Protein AF-A0A350Z086-F1 (afdb_monomer)

pLDDT: mean 87.94, std 8.04, range [52.97, 96.38]

Nearest PDB structures (foldseek):
  6jkq-assembly1_C  TM=4.985E-01  e=3.243E+00  Trypanosoma cruzi
  8one-assembly1_A  TM=5.347E-01  e=5.072E+00  Homo sapiens
  6fxm-assembly1_A  TM=4.695E-01  e=5.407E+00  Homo sapiens
  6fxr-assembly1_A  TM=4.912E-01  e=6.550E+00  Homo sapiens

Solvent-accessible surface area (backbone atoms only — not comparable to full-atom values): 10433 Å² total; per-residue (Å²): 139,79,88,53,54,36,59,44,81,90,77,71,41,73,38,57,64,61,52,50,51,51,52,52,48,52,25,61,78,68,69,40,97,66,68,66,52,58,68,46,78,43,34,43,87,52,61,77,62,50,61,26,52,62,50,43,61,75,75,38,47,63,48,49,79,17,35,36,29,38,64,87,62,48,70,68,103,38,70,70,58,54,52,42,54,53,50,51,60,73,52,55,38,43,76,37,70,53,30,32,84,48,67,59,92,42,44,35,27,65,24,35,80,52,56,56,21,41,63,93,48,85,94,43,74,92,52,87,60,44,71,42,81,51,59,40,53,54,16,24,23,39,36,40,43,56,94,95,40,30,39,37,40,36,39,37,37,40,70,80,52,49,73,68,31,82,75,46,85,74,36,71,81,66,42,76,38,73,53,70,50,62,120

Mean predicted aligned error: 5.05 Å

Foldseek 3Di:
DDQQQQADPVVRDGCVVVRVVVLVCVCVVVVPPFAEAQEAEAFFDDCSRCVRVVVCLVPHDDAQNHEYADQPQADDPDPSVVVSVVSVVVRNHHYDHLAQVDDDPFKGWQDDNAREYCDDDPVCPPHPYHHDVDRLQSTTWMWGQDPNAIEIDREQRDPVNVVVRPCPPCCVVVHPYYDDHRD

Secondary structure (DSSP, 8-state):
------EETTTTEE-HHHHHHHHHHHHHHTT-SS-B--EEE---S-HHHHTTHHHHHHHSB--TT-EEE--TT-----HHHHHHHHHHHHHT-EEE---TT-B-SSEEEEE-SSEEESS--GGGTTS-EEE---TGGG--EEEEEETTEEEEE-TT--HHHHTT-TTTTTTTTT-SEEPPTT-

Sequence (183 aa):
MIDCSEFDYLNHSNYQINIQSCFSYIQEKFSLNKLIINKFFLTHTHYDHYSGINRLIDHVNITSDTAFFLNVHYSMPSENYNRLLRKIVLLRCIVIEPLSSFRTNEIQIWHPQIRTVKSRSRAYINQNVQVEANPNNSSSVLYFKLGGKSILFPGDIETENWDTIHQCGPHLKGSNYFMISHH

Radius of gyration: 16.75 Å; Cα contacts (8 Å, |Δi|>4): 310; chains: 1; bounding box: 42×41×44 Å

Structure (mmCIF, N/CA/C/O backbone):
data_AF-A0A350Z086-F1
#
_entry.id   AF-A0A350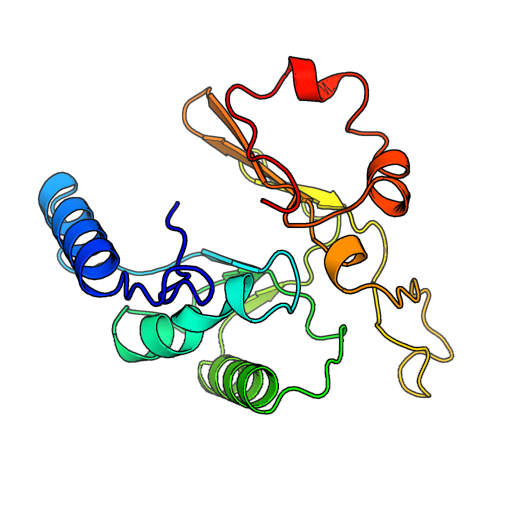Z086-F1
#
loop_
_atom_site.group_PDB
_atom_site.id
_atom_site.type_symbol
_atom_site.label_atom_id
_atom_site.label_alt_id
_atom_site.label_comp_id
_atom_site.label_asym_id
_atom_site.label_entity_id
_atom_site.label_seq_id
_atom_site.pdbx_PDB_ins_code
_atom_site.Cartn_x
_atom_site.Cartn_y
_atom_site.Cartn_z
_atom_site.occupancy
_atom_site.B_iso_or_equiv
_atom_site.auth_seq_id
_atom_site.auth_comp_id
_atom_site.auth_asym_id
_atom_site.auth_atom_id
_atom_site.pdbx_PDB_model_num
ATOM 1 N N . MET A 1 1 ? -10.566 4.196 8.004 1.00 67.31 1 MET A N 1
ATOM 2 C CA . MET A 1 1 ? -9.306 4.165 7.237 1.00 67.31 1 MET A CA 1
ATOM 3 C C . MET A 1 1 ? -8.628 5.502 7.457 1.00 67.31 1 MET A C 1
ATOM 5 O O . MET A 1 1 ? -9.347 6.487 7.567 1.00 67.31 1 MET A O 1
ATOM 9 N N . ILE A 1 2 ? -7.311 5.518 7.633 1.00 63.12 2 ILE A N 1
ATOM 10 C CA . ILE A 1 2 ? -6.570 6.701 8.071 1.00 63.12 2 ILE A CA 1
ATOM 11 C C . ILE A 1 2 ? -5.382 6.845 7.130 1.00 63.12 2 ILE A C 1
ATOM 13 O O . ILE A 1 2 ? -4.603 5.901 7.011 1.00 63.12 2 ILE A O 1
ATOM 17 N N . ASP A 1 3 ? -5.299 7.985 6.453 1.00 74.12 3 ASP A N 1
ATOM 18 C CA . ASP A 1 3 ? -4.079 8.403 5.773 1.00 74.12 3 ASP A CA 1
ATOM 19 C C . ASP A 1 3 ? -3.040 8.784 6.835 1.00 74.12 3 ASP A C 1
ATOM 21 O O . ASP A 1 3 ? -3.366 9.429 7.836 1.00 74.12 3 ASP A O 1
ATOM 25 N N . CYS A 1 4 ? -1.811 8.317 6.656 1.00 74.31 4 CYS A N 1
ATOM 26 C CA . CYS A 1 4 ? -0.725 8.509 7.600 1.00 74.31 4 CYS A CA 1
ATOM 27 C C . CYS A 1 4 ? 0.371 9.435 7.084 1.00 74.31 4 CYS A C 1
ATOM 29 O O . CYS A 1 4 ? 1.448 9.460 7.667 1.00 74.31 4 CYS A O 1
ATOM 31 N N . SER A 1 5 ? 0.149 10.181 6.012 1.00 76.25 5 SER A N 1
ATOM 32 C CA . SER A 1 5 ? 1.138 11.137 5.522 1.00 76.25 5 SER A CA 1
ATOM 33 C C . SER A 1 5 ? 1.251 12.336 6.463 1.00 76.25 5 SER A C 1
ATOM 35 O O . SER A 1 5 ? 0.319 13.113 6.648 1.00 76.25 5 SER A O 1
ATOM 37 N N . GLU A 1 6 ? 2.400 12.458 7.132 1.00 79.25 6 GLU A N 1
ATOM 38 C CA . GLU A 1 6 ? 2.564 13.393 8.259 1.00 79.25 6 GLU A CA 1
ATOM 39 C C . GLU A 1 6 ? 3.032 14.782 7.844 1.00 79.25 6 GLU A C 1
ATOM 41 O O . GLU A 1 6 ? 2.991 15.709 8.653 1.00 79.25 6 GLU A O 1
ATOM 46 N N . PHE A 1 7 ? 3.522 14.926 6.616 1.00 80.56 7 PHE A N 1
ATOM 47 C CA . PHE A 1 7 ? 4.129 16.162 6.160 1.00 80.56 7 PHE A CA 1
ATOM 48 C C . PHE A 1 7 ? 3.807 16.434 4.696 1.00 80.56 7 PHE A C 1
ATOM 50 O O . PHE A 1 7 ? 4.070 15.599 3.831 1.00 80.56 7 PHE A O 1
ATOM 57 N N . ASP A 1 8 ? 3.294 17.629 4.437 1.00 80.50 8 ASP A N 1
ATOM 58 C CA . ASP A 1 8 ? 3.155 18.197 3.103 1.00 80.50 8 ASP A CA 1
ATOM 59 C C . ASP A 1 8 ? 4.368 19.082 2.811 1.00 80.50 8 ASP A C 1
ATOM 61 O O . ASP A 1 8 ? 4.618 20.073 3.499 1.00 80.50 8 ASP A O 1
ATOM 65 N N . TYR A 1 9 ? 5.127 18.714 1.780 1.00 77.38 9 TYR A N 1
ATOM 66 C CA . TYR A 1 9 ? 6.321 19.445 1.360 1.00 77.38 9 TYR A CA 1
ATOM 67 C C . TYR A 1 9 ? 6.027 20.690 0.530 1.00 77.38 9 TYR A C 1
ATOM 69 O O . TYR A 1 9 ? 6.868 21.583 0.503 1.00 77.38 9 TYR A O 1
ATOM 77 N N . LEU A 1 10 ? 4.868 20.771 -0.124 1.00 81.12 10 LEU A N 1
ATOM 78 C CA . LEU A 1 10 ? 4.466 21.944 -0.896 1.00 81.12 10 LEU A CA 1
ATOM 79 C C . LEU A 1 10 ? 4.078 23.083 0.044 1.00 81.12 10 LEU A C 1
ATOM 81 O O . LEU A 1 10 ? 4.551 24.206 -0.111 1.00 81.12 10 LEU A O 1
ATOM 85 N N . ASN A 1 11 ? 3.266 22.778 1.057 1.00 86.19 11 ASN A N 1
ATOM 86 C CA . ASN A 1 11 ? 2.807 23.763 2.039 1.00 86.19 11 ASN A CA 1
ATOM 87 C C . ASN A 1 11 ? 3.652 23.789 3.323 1.00 86.19 11 ASN A C 1
ATOM 89 O O . ASN A 1 11 ? 3.304 24.501 4.266 1.00 86.19 11 ASN A O 1
ATOM 93 N N . HIS A 1 12 ? 4.725 22.992 3.397 1.00 85.44 12 HIS A N 1
ATOM 94 C CA . HIS A 1 12 ? 5.577 22.820 4.584 1.00 85.44 12 HIS A CA 1
ATOM 95 C C . HIS A 1 12 ? 4.784 22.588 5.883 1.00 85.44 12 HIS A C 1
ATOM 97 O O . HIS A 1 12 ? 5.133 23.087 6.956 1.00 85.44 12 HIS A O 1
ATOM 103 N N . SER A 1 13 ? 3.687 21.843 5.777 1.00 87.94 13 SER A N 1
ATOM 104 C CA . SER A 1 13 ? 2.715 21.663 6.850 1.00 87.94 13 SER A CA 1
ATOM 105 C C . SER A 1 13 ? 2.878 20.298 7.502 1.00 87.94 13 SER A C 1
ATOM 107 O O . SER A 1 13 ? 2.977 19.278 6.826 1.00 87.94 13 SER A O 1
ATOM 109 N N . ASN A 1 14 ? 2.900 20.281 8.835 1.00 86.31 14 ASN A N 1
ATOM 110 C CA . ASN A 1 14 ? 2.985 19.059 9.627 1.00 86.31 14 ASN A CA 1
ATOM 111 C C . ASN A 1 14 ? 1.592 18.679 10.158 1.00 86.31 14 ASN A C 1
ATOM 113 O O . ASN A 1 14 ? 0.994 19.431 10.928 1.00 86.31 14 ASN A O 1
ATOM 117 N N . TYR A 1 15 ? 1.103 17.496 9.786 1.00 85.56 15 TYR A N 1
ATOM 118 C CA . TYR A 1 15 ? -0.223 16.977 10.146 1.00 85.56 15 TYR A CA 1
ATOM 119 C C . TYR A 1 15 ? -0.221 16.031 11.351 1.00 85.56 15 TYR A C 1
ATOM 121 O O . TYR A 1 15 ? -1.239 15.418 11.675 1.00 85.56 15 TYR A O 1
ATOM 129 N N . GLN A 1 16 ? 0.894 15.932 12.071 1.00 84.75 16 GLN A N 1
ATOM 130 C CA . GLN A 1 16 ? 1.045 15.130 13.287 1.00 84.75 16 GLN A CA 1
ATOM 131 C C . GLN A 1 16 ? -0.078 15.347 14.301 1.00 84.75 16 GLN A C 1
ATOM 133 O O . GLN A 1 16 ? -0.605 14.386 14.863 1.00 84.75 16 GLN A O 1
ATOM 138 N N . ILE A 1 17 ? -0.425 16.608 14.565 1.00 87.62 17 ILE A N 1
ATOM 139 C CA . ILE A 1 17 ? -1.464 16.942 15.543 1.00 87.62 17 ILE A CA 1
ATOM 140 C C . ILE A 1 17 ? -2.817 16.438 15.038 1.00 87.62 17 ILE A C 1
ATOM 142 O O . ILE A 1 17 ? -3.547 15.812 15.799 1.00 87.62 17 ILE A O 1
ATOM 146 N N . ASN A 1 18 ? -3.115 16.617 13.748 1.00 88.69 18 ASN A N 1
ATOM 147 C CA . ASN A 1 18 ? -4.349 16.131 13.130 1.00 88.69 18 ASN A CA 1
ATOM 148 C C . ASN A 1 18 ? -4.466 14.603 13.217 1.00 88.69 18 ASN A C 1
ATOM 150 O O . ASN A 1 18 ? -5.525 14.092 13.581 1.00 88.69 18 ASN A O 1
ATOM 154 N N . ILE A 1 19 ? -3.378 13.877 12.944 1.00 85.94 19 ILE A N 1
ATOM 155 C CA . ILE A 1 19 ? -3.329 12.412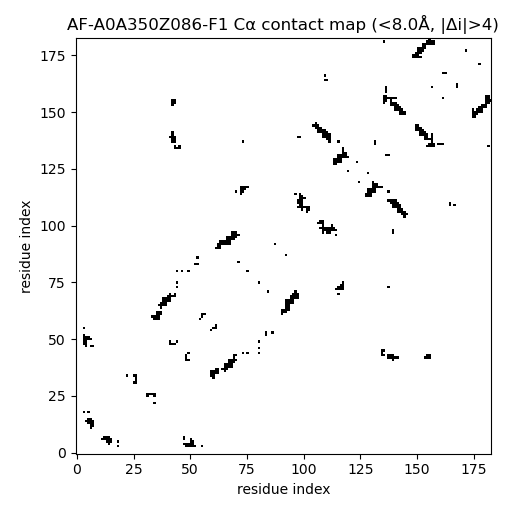 13.038 1.00 85.94 19 ILE A CA 1
ATOM 156 C C . ILE A 1 19 ? -3.544 11.958 14.488 1.00 85.94 19 ILE A C 1
ATOM 158 O O . ILE A 1 19 ? -4.372 11.083 14.743 1.00 85.94 19 ILE A O 1
ATOM 162 N N . GLN A 1 20 ? -2.874 12.590 15.456 1.00 87.06 20 GLN A N 1
ATOM 163 C CA . GLN A 1 20 ? -3.051 12.260 16.871 1.00 87.06 20 GLN A CA 1
ATOM 164 C C . GLN A 1 20 ? -4.481 12.542 17.348 1.00 87.06 20 GLN A C 1
ATOM 166 O O . GLN A 1 20 ? -5.072 11.712 18.037 1.00 87.06 20 GLN A O 1
ATOM 171 N N . SER A 1 21 ? -5.061 13.679 16.958 1.00 90.25 21 SER A N 1
ATOM 172 C CA . SER A 1 21 ? -6.458 14.008 17.247 1.00 90.25 21 SER A CA 1
ATOM 173 C C . SER A 1 21 ? -7.419 12.995 16.626 1.00 90.25 21 SER A C 1
ATOM 175 O O . SER A 1 21 ? -8.380 12.601 17.281 1.00 90.25 21 SER A O 1
ATOM 177 N N . CYS A 1 22 ? -7.147 12.522 15.405 1.00 89.69 22 CYS A N 1
ATOM 178 C CA . CYS A 1 22 ? -7.921 11.465 14.755 1.00 89.69 22 CYS A CA 1
ATOM 179 C C . CYS A 1 22 ? -7.866 10.151 15.552 1.00 89.69 22 CYS A C 1
ATOM 181 O O . CYS A 1 22 ? -8.907 9.549 15.816 1.00 89.69 22 CYS A O 1
ATOM 183 N N . PHE A 1 23 ? -6.682 9.728 16.004 1.00 88.25 23 PHE A N 1
ATOM 184 C CA . PHE A 1 23 ? -6.543 8.530 16.837 1.00 88.25 23 PHE A CA 1
ATOM 185 C C . PHE A 1 23 ? -7.272 8.655 18.169 1.00 88.25 23 PHE A C 1
ATOM 187 O O . PHE A 1 23 ? -8.043 7.758 18.512 1.00 88.25 23 PHE A O 1
ATOM 194 N N . SER A 1 24 ? -7.099 9.774 18.876 1.00 90.56 24 SER A N 1
ATOM 195 C CA . SER A 1 24 ? -7.810 10.034 20.130 1.00 90.56 24 SER A CA 1
ATOM 196 C C . SER A 1 24 ? -9.325 10.011 19.925 1.00 90.56 24 SER A C 1
ATOM 198 O O . SER A 1 24 ? -10.029 9.331 20.669 1.00 90.56 24 SER A O 1
ATOM 200 N N . TYR A 1 25 ? -9.820 10.664 18.868 1.00 93.25 25 TYR A N 1
ATOM 201 C CA . TYR A 1 25 ? -11.239 10.656 18.517 1.00 93.25 25 TYR A CA 1
ATOM 202 C C . TYR A 1 25 ? -11.759 9.239 18.274 1.00 93.25 25 TYR A C 1
ATOM 204 O O . TYR A 1 25 ? -12.807 8.877 18.795 1.00 93.25 25 TYR A O 1
ATOM 212 N N . ILE A 1 26 ? -11.043 8.414 17.504 1.00 91.44 26 ILE A N 1
ATOM 213 C CA . ILE A 1 26 ? -11.448 7.028 17.228 1.00 91.44 26 ILE A CA 1
ATOM 214 C C . ILE A 1 26 ? -11.476 6.209 18.521 1.00 91.44 26 ILE A C 1
ATOM 216 O O . ILE A 1 26 ? -12.434 5.473 18.755 1.00 91.44 26 ILE A O 1
ATOM 220 N N . GLN A 1 27 ? -10.456 6.339 19.372 1.00 92.12 27 GLN A N 1
ATOM 221 C CA . GLN A 1 27 ? -10.421 5.626 20.646 1.00 92.12 27 GLN A CA 1
ATOM 222 C C . GLN A 1 27 ? -11.597 6.009 21.544 1.00 92.12 27 GLN A C 1
ATOM 224 O O . GLN A 1 27 ? -12.250 5.123 22.085 1.00 92.12 27 GLN A O 1
ATOM 229 N N . GLU A 1 28 ? -11.910 7.298 21.653 1.00 95.50 28 GLU A N 1
ATOM 230 C CA . GLU A 1 28 ? -13.036 7.788 22.449 1.00 95.50 28 GLU A CA 1
ATOM 231 C C . GLU A 1 28 ? -14.383 7.347 21.857 1.00 95.50 28 GLU A C 1
ATOM 233 O O . GLU A 1 28 ? -15.182 6.691 22.528 1.00 95.50 28 GLU A O 1
ATOM 238 N N . LYS A 1 29 ? -14.601 7.625 20.565 1.00 96.38 29 LYS A N 1
ATOM 239 C CA . LYS A 1 29 ? -15.837 7.342 19.817 1.00 96.38 29 LYS A CA 1
ATOM 240 C C . LYS A 1 29 ? -16.265 5.882 19.914 1.00 96.38 29 LYS A C 1
ATOM 242 O O . LYS A 1 29 ? -17.460 5.606 19.988 1.00 96.38 29 LYS A O 1
ATOM 247 N N . PHE A 1 30 ? -15.302 4.964 19.868 1.00 94.12 30 PHE A N 1
ATOM 248 C CA . PHE A 1 30 ? -15.545 3.522 19.895 1.00 94.12 30 PHE A CA 1
ATOM 249 C C . PHE A 1 30 ? -15.177 2.876 21.237 1.00 94.12 30 PHE A C 1
ATOM 251 O O . PHE A 1 30 ? -15.182 1.651 21.334 1.00 94.12 30 PHE A O 1
ATOM 258 N N . SER A 1 31 ? -14.867 3.679 22.263 1.00 95.06 31 SER A N 1
ATOM 259 C CA . SER A 1 31 ? -14.492 3.215 23.607 1.00 95.06 31 SER A CA 1
ATOM 260 C C . SER A 1 31 ? -13.383 2.152 23.587 1.00 95.06 31 SER A C 1
ATOM 262 O O . SER A 1 31 ? -13.446 1.130 24.270 1.00 95.06 31 SER A O 1
ATOM 264 N N . LEU A 1 32 ? -12.359 2.378 22.763 1.00 91.06 32 LEU A N 1
ATOM 265 C CA . LEU A 1 32 ? -11.232 1.468 22.605 1.00 91.06 32 LEU A CA 1
ATOM 266 C C . LEU A 1 32 ? -10.197 1.730 23.698 1.00 91.06 32 LEU A C 1
ATOM 268 O O . LEU A 1 32 ? -9.563 2.785 23.718 1.00 91.06 32 LEU A O 1
ATOM 272 N N . ASN A 1 33 ? -9.925 0.718 24.525 1.00 88.25 33 ASN A N 1
ATOM 273 C CA . ASN A 1 33 ? -8.822 0.757 25.496 1.00 88.25 33 ASN A CA 1
ATOM 274 C C . ASN A 1 33 ? -7.477 1.071 24.824 1.00 88.25 33 ASN A C 1
ATOM 276 O O . ASN A 1 33 ? -6.610 1.719 25.407 1.00 88.25 33 ASN A O 1
ATOM 280 N N . LYS A 1 34 ? -7.296 0.592 23.589 1.00 86.88 34 LYS A N 1
ATOM 281 C CA . LYS A 1 34 ? -6.101 0.831 22.790 1.00 86.88 34 LYS A CA 1
ATOM 282 C C . LYS A 1 34 ? -6.421 0.781 21.304 1.00 86.88 34 LYS A C 1
ATOM 284 O O . LYS A 1 34 ? -7.121 -0.126 20.858 1.00 86.88 34 LYS A O 1
ATOM 289 N N . LEU A 1 35 ? -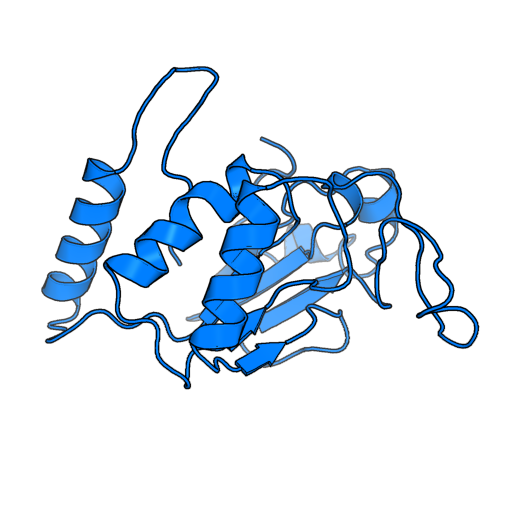5.870 1.720 20.541 1.00 87.69 35 LEU A N 1
ATOM 290 C CA . LEU A 1 35 ? -5.908 1.662 19.084 1.00 87.69 35 LEU A CA 1
ATOM 291 C C . LEU A 1 35 ? -4.857 0.671 18.570 1.00 87.69 35 LEU A C 1
ATOM 293 O O . LEU A 1 35 ? -3.672 0.796 18.887 1.00 87.69 35 LEU A O 1
ATOM 297 N N . ILE A 1 36 ? -5.295 -0.299 17.772 1.00 87.75 36 ILE A N 1
ATOM 298 C CA . ILE A 1 36 ? -4.438 -1.290 17.114 1.00 87.75 36 ILE A CA 1
ATOM 299 C C . ILE A 1 36 ? -4.699 -1.207 15.614 1.00 87.75 36 ILE A C 1
ATOM 301 O O . ILE A 1 36 ? -5.851 -1.172 15.180 1.00 87.75 36 ILE A O 1
ATOM 305 N N . ILE A 1 37 ? -3.634 -1.183 14.817 1.00 88.50 37 ILE A N 1
ATOM 306 C CA . ILE A 1 37 ? -3.748 -1.240 13.359 1.00 88.50 37 ILE A CA 1
ATOM 307 C C . ILE A 1 37 ? -3.702 -2.709 12.957 1.00 88.50 37 ILE A C 1
ATOM 309 O O . ILE A 1 37 ? -2.663 -3.339 13.059 1.00 88.50 37 ILE A O 1
ATOM 313 N N . ASN A 1 38 ? -4.819 -3.272 12.492 1.00 91.06 38 ASN A N 1
ATOM 314 C CA . ASN A 1 38 ? -4.845 -4.671 12.046 1.00 91.06 38 ASN A CA 1
ATOM 315 C C . ASN A 1 38 ? -4.397 -4.855 10.594 1.00 91.06 38 ASN A C 1
ATOM 317 O O . ASN A 1 38 ? -3.954 -5.938 10.221 1.00 91.06 38 ASN A O 1
ATOM 321 N N . LYS A 1 39 ? -4.584 -3.835 9.753 1.00 92.69 39 LYS A N 1
ATOM 322 C CA . LYS A 1 39 ? -4.243 -3.879 8.331 1.00 92.69 39 LYS A CA 1
ATOM 323 C C . LYS A 1 39 ? -3.639 -2.551 7.909 1.00 92.69 39 LYS A C 1
ATOM 325 O O . LYS A 1 39 ? -4.217 -1.502 8.188 1.00 92.69 39 LYS A O 1
ATOM 330 N N . PHE A 1 40 ? -2.515 -2.622 7.220 1.00 91.62 40 PHE A N 1
ATOM 331 C CA . PHE A 1 40 ? -1.839 -1.496 6.605 1.00 91.62 40 PHE A CA 1
ATOM 332 C C . PHE A 1 40 ? -1.780 -1.720 5.096 1.00 91.62 40 PHE A C 1
ATOM 334 O O . PHE A 1 40 ? -1.481 -2.832 4.666 1.00 91.62 40 PHE A O 1
ATOM 341 N N . PHE A 1 41 ? -2.037 -0.685 4.300 1.00 93.56 41 PHE A N 1
ATOM 342 C CA . PHE A 1 41 ? -1.973 -0.765 2.845 1.00 93.56 41 PHE A CA 1
ATOM 343 C C . PHE A 1 41 ? -1.049 0.321 2.308 1.00 93.56 41 PHE A C 1
ATOM 345 O O . PHE A 1 41 ? -1.259 1.494 2.597 1.00 93.56 41 PHE A O 1
ATOM 352 N N . LEU A 1 42 ? -0.048 -0.079 1.525 1.00 92.56 42 LEU A N 1
ATOM 353 C CA . LEU A 1 42 ? 0.815 0.828 0.781 1.00 92.56 42 LEU A CA 1
ATOM 354 C C . LEU A 1 42 ? 0.511 0.689 -0.708 1.00 92.56 42 LEU A C 1
ATOM 356 O O . LEU A 1 42 ? 0.685 -0.394 -1.266 1.00 92.56 42 LEU A O 1
ATOM 360 N N . THR A 1 43 ? 0.083 1.777 -1.344 1.00 93.88 43 THR A N 1
ATOM 361 C CA . THR A 1 43 ? -0.199 1.803 -2.786 1.00 93.88 43 THR A CA 1
ATOM 362 C C . THR A 1 43 ? 1.102 1.645 -3.573 1.00 93.88 43 THR A C 1
ATOM 364 O O . THR A 1 43 ? 1.236 0.689 -4.331 1.00 93.88 43 THR A O 1
ATOM 367 N N . HIS A 1 44 ? 2.081 2.520 -3.341 1.00 92.31 44 HIS A N 1
ATOM 368 C CA . HIS A 1 44 ? 3.408 2.497 -3.958 1.00 92.31 44 HIS A CA 1
ATOM 369 C C . HIS A 1 44 ? 4.454 3.192 -3.071 1.00 92.31 44 HIS A C 1
ATOM 371 O O . HIS A 1 44 ? 4.181 3.620 -1.952 1.00 92.31 44 HIS A O 1
ATOM 377 N N . THR A 1 45 ? 5.698 3.260 -3.541 1.00 89.19 45 THR A N 1
ATOM 378 C CA . THR A 1 45 ? 6.867 3.593 -2.711 1.00 89.19 45 THR A CA 1
ATOM 379 C C . THR A 1 45 ? 7.321 5.055 -2.809 1.00 89.19 45 THR A C 1
ATOM 381 O O . THR A 1 45 ? 8.520 5.322 -2.679 1.00 89.19 45 THR A O 1
ATOM 384 N N . HIS A 1 46 ? 6.417 6.006 -3.056 1.00 88.75 46 HIS A N 1
ATOM 385 C CA . HIS A 1 46 ? 6.724 7.433 -2.912 1.00 88.75 46 HIS A CA 1
ATOM 386 C C . HIS A 1 46 ? 6.602 7.892 -1.457 1.00 88.75 46 HIS A C 1
ATOM 388 O O . HIS A 1 46 ? 5.864 7.321 -0.657 1.00 88.75 46 HIS A O 1
ATOM 394 N N . TYR A 1 47 ? 7.428 8.870 -1.078 1.00 85.38 47 TYR A N 1
ATOM 395 C CA . TYR A 1 47 ? 7.621 9.237 0.327 1.00 85.38 47 TYR A CA 1
ATOM 396 C C . TYR A 1 47 ? 6.340 9.773 0.971 1.00 85.38 47 TYR A C 1
ATOM 398 O O . TYR A 1 47 ? 6.017 9.407 2.098 1.00 85.38 47 TYR A O 1
ATOM 406 N N . ASP A 1 48 ? 5.577 10.567 0.234 1.00 82.62 48 ASP A N 1
ATOM 407 C CA . ASP A 1 48 ? 4.255 11.077 0.588 1.00 82.62 48 ASP A CA 1
ATOM 408 C C . ASP A 1 48 ? 3.175 9.990 0.711 1.00 82.62 48 ASP A C 1
ATOM 410 O O . ASP A 1 48 ? 2.074 10.315 1.124 1.00 82.62 48 ASP A O 1
ATOM 414 N N . HIS A 1 49 ? 3.483 8.711 0.457 1.00 86.62 49 HIS A N 1
ATOM 415 C CA . HIS A 1 49 ? 2.571 7.574 0.680 1.00 86.62 49 HIS A CA 1
ATOM 416 C C . HIS A 1 49 ? 2.984 6.672 1.852 1.00 86.62 49 HIS A C 1
ATOM 418 O O . HIS A 1 49 ? 2.174 5.890 2.349 1.00 86.62 49 HIS A O 1
ATOM 424 N N . TYR A 1 50 ? 4.238 6.751 2.321 1.00 86.69 50 TYR A N 1
ATOM 425 C CA . TYR A 1 50 ? 4.734 5.908 3.425 1.00 86.69 50 TYR A CA 1
ATOM 426 C C . TYR A 1 50 ? 5.365 6.674 4.595 1.00 86.69 50 TYR A C 1
ATOM 428 O O . TYR A 1 50 ? 5.754 6.053 5.590 1.00 86.69 50 TYR A O 1
ATOM 436 N N . SER A 1 51 ? 5.500 7.998 4.497 1.00 83.62 51 SER A N 1
ATOM 437 C CA . SER A 1 51 ? 6.285 8.824 5.426 1.00 83.62 51 SER A CA 1
ATOM 438 C C . SER A 1 51 ? 5.933 8.597 6.899 1.00 83.62 51 SER A C 1
ATOM 440 O O . SER A 1 51 ? 6.840 8.380 7.707 1.00 83.62 51 SER A O 1
ATOM 442 N N . GLY A 1 52 ? 4.645 8.540 7.251 1.00 82.38 52 GLY A N 1
ATOM 443 C CA . GLY A 1 52 ? 4.226 8.357 8.643 1.00 82.38 52 GLY A CA 1
ATOM 444 C C . GLY A 1 52 ? 4.224 6.936 9.169 1.00 82.38 52 GLY A C 1
ATOM 445 O O . GLY A 1 52 ? 4.063 6.744 10.373 1.00 82.38 52 GLY A O 1
ATOM 446 N N . ILE A 1 53 ? 4.449 5.916 8.335 1.00 85.19 53 ILE A N 1
ATOM 447 C CA . ILE A 1 53 ? 4.393 4.518 8.798 1.00 85.19 53 ILE A CA 1
ATOM 448 C C . ILE A 1 53 ? 5.428 4.267 9.890 1.00 85.19 53 ILE A C 1
ATOM 450 O O . ILE A 1 53 ? 5.143 3.591 10.877 1.00 85.19 53 ILE A O 1
ATOM 454 N N . ASN A 1 54 ? 6.627 4.839 9.740 1.00 80.94 54 ASN A N 1
ATOM 455 C CA . ASN A 1 54 ? 7.690 4.698 10.733 1.00 80.94 54 ASN A CA 1
ATOM 456 C C . ASN A 1 54 ? 7.230 5.119 12.125 1.00 80.94 54 ASN A C 1
ATOM 458 O O . ASN A 1 54 ? 7.632 4.495 13.101 1.00 80.94 54 ASN A O 1
ATOM 462 N N . ARG A 1 55 ? 6.396 6.152 12.199 1.00 78.81 55 ARG A N 1
ATOM 463 C CA . ARG A 1 55 ? 5.896 6.679 13.452 1.00 78.81 55 ARG A CA 1
ATOM 464 C C . ARG A 1 55 ? 4.655 5.945 13.937 1.00 78.81 55 ARG A C 1
ATOM 466 O O . ARG A 1 55 ? 4.514 5.746 15.137 1.00 78.81 55 ARG A O 1
ATOM 473 N N . LEU A 1 56 ? 3.801 5.464 13.031 1.00 81.19 56 LEU A N 1
ATOM 474 C CA . LEU A 1 56 ? 2.733 4.533 13.401 1.00 81.19 56 LEU A CA 1
ATOM 475 C C . LEU A 1 56 ? 3.293 3.290 14.083 1.00 81.19 56 LEU A C 1
ATOM 477 O O . LEU A 1 56 ? 2.730 2.857 15.077 1.00 81.19 56 LEU A O 1
ATOM 481 N N . ILE A 1 57 ? 4.418 2.763 13.597 1.00 81.56 57 ILE A N 1
ATOM 482 C CA . ILE A 1 57 ? 5.135 1.655 14.242 1.00 81.56 57 ILE A CA 1
ATOM 483 C C . ILE A 1 57 ? 5.596 2.043 15.652 1.00 81.56 57 ILE A C 1
ATOM 485 O O . ILE A 1 57 ? 5.513 1.231 16.569 1.00 81.56 57 ILE A O 1
ATOM 489 N N . ASP A 1 58 ? 6.069 3.277 15.827 1.00 76.50 58 ASP A N 1
ATOM 490 C CA . ASP A 1 58 ? 6.649 3.737 17.088 1.00 76.50 58 ASP A CA 1
ATOM 491 C C . ASP A 1 58 ? 5.591 4.212 18.111 1.00 76.50 58 ASP A C 1
ATOM 493 O O . ASP A 1 58 ? 5.902 4.322 19.297 1.00 76.50 58 ASP A O 1
ATOM 497 N N . HIS A 1 59 ? 4.367 4.559 17.691 1.00 74.38 59 HIS A N 1
ATOM 498 C CA . HIS A 1 59 ? 3.361 5.226 18.544 1.00 74.38 59 HIS A CA 1
ATOM 499 C C . HIS A 1 59 ? 1.987 4.557 18.569 1.00 74.38 59 HIS A C 1
ATOM 501 O O . HIS A 1 59 ? 1.228 4.754 19.520 1.00 74.38 59 HIS A O 1
ATOM 507 N N . VAL A 1 60 ? 1.647 3.775 17.549 1.00 71.44 60 VAL A N 1
ATOM 508 C CA . VAL A 1 60 ? 0.413 2.992 17.499 1.00 71.44 60 VAL A CA 1
ATOM 509 C C . VAL A 1 60 ? 0.780 1.523 17.637 1.00 71.44 60 VAL A C 1
ATOM 511 O O . VAL A 1 60 ? 1.855 1.082 17.238 1.00 71.44 60 VAL A O 1
ATOM 514 N N . ASN A 1 61 ? -0.108 0.735 18.237 1.00 77.94 61 ASN A N 1
ATOM 515 C CA . ASN A 1 61 ? 0.132 -0.691 18.356 1.00 77.94 61 ASN A CA 1
ATOM 516 C C . ASN A 1 61 ? 0.051 -1.365 16.982 1.00 77.94 61 ASN A C 1
ATOM 518 O O . ASN A 1 61 ? -1.035 -1.707 16.508 1.00 77.94 61 ASN A O 1
ATOM 522 N N . ILE A 1 62 ? 1.215 -1.585 16.383 1.00 85.12 62 ILE A N 1
ATOM 523 C CA . ILE A 1 62 ? 1.435 -2.586 15.347 1.00 85.12 62 ILE A CA 1
ATOM 524 C C . ILE A 1 62 ? 1.982 -3.833 16.040 1.00 85.12 62 ILE A C 1
ATOM 526 O O . ILE A 1 62 ? 2.937 -3.774 16.813 1.00 85.12 62 ILE A O 1
ATOM 530 N N . THR A 1 63 ? 1.333 -4.963 15.797 1.00 84.88 63 THR A N 1
ATOM 531 C CA . THR A 1 63 ? 1.668 -6.261 16.397 1.00 84.88 63 THR A CA 1
ATOM 532 C C . THR A 1 63 ? 2.061 -7.260 15.312 1.00 84.88 63 THR A C 1
ATOM 534 O O . THR A 1 63 ? 1.874 -7.003 14.120 1.00 84.88 63 THR A O 1
ATOM 537 N N . SER A 1 64 ? 2.551 -8.438 15.704 1.00 89.38 64 SER A N 1
ATOM 538 C CA . SER A 1 64 ? 2.796 -9.550 14.771 1.00 89.38 64 SER A CA 1
ATOM 539 C C . SER A 1 64 ? 1.547 -9.964 13.979 1.00 89.38 64 SER A C 1
ATOM 541 O O . SER A 1 64 ? 1.669 -10.485 12.876 1.00 89.38 64 SER A O 1
ATOM 543 N N . ASP A 1 65 ? 0.349 -9.670 14.495 1.00 91.88 65 ASP A N 1
ATOM 544 C CA . ASP A 1 65 ? -0.932 -9.978 13.842 1.00 9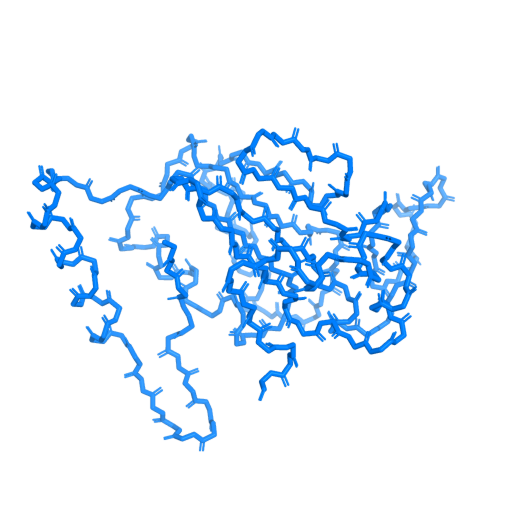1.88 65 ASP A CA 1
ATOM 545 C C . ASP A 1 65 ? -1.367 -8.910 12.826 1.00 91.88 65 ASP A C 1
ATOM 547 O O . ASP A 1 65 ? -2.416 -9.027 12.191 1.00 91.88 65 ASP A O 1
ATOM 551 N N . THR A 1 66 ? -0.590 -7.835 12.675 1.00 92.44 66 THR A N 1
ATOM 552 C CA . THR A 1 66 ? -0.870 -6.792 11.684 1.00 92.44 66 THR A CA 1
ATOM 553 C C . THR A 1 66 ? -0.540 -7.303 10.286 1.00 92.44 66 THR A C 1
ATOM 555 O O . THR A 1 66 ? 0.562 -7.795 10.047 1.00 92.44 66 THR A O 1
ATOM 558 N N . ALA A 1 67 ? -1.476 -7.151 9.349 1.00 94.38 67 ALA A N 1
ATOM 559 C CA . ALA A 1 67 ? -1.265 -7.471 7.943 1.00 94.38 67 ALA A CA 1
ATOM 560 C C . ALA A 1 67 ? -0.823 -6.233 7.153 1.00 94.38 67 ALA A C 1
ATOM 562 O O . ALA A 1 67 ? -1.567 -5.263 7.030 1.00 94.38 67 ALA A O 1
ATOM 563 N N . PHE A 1 68 ? 0.375 -6.283 6.591 1.00 93.69 68 PHE A N 1
ATOM 564 C CA . PHE A 1 68 ? 0.956 -5.269 5.726 1.00 93.69 68 PHE A CA 1
ATOM 565 C C . PHE A 1 68 ? 0.791 -5.667 4.261 1.00 93.69 68 PHE A C 1
ATOM 567 O O . PHE A 1 68 ? 1.461 -6.575 3.780 1.00 93.69 68 PHE A O 1
ATOM 574 N N . PHE A 1 69 ? -0.076 -4.959 3.549 1.00 95.31 69 PHE A N 1
ATOM 575 C CA . PHE A 1 69 ? -0.237 -5.053 2.105 1.00 95.31 69 PHE A CA 1
ATOM 576 C C . PHE A 1 69 ? 0.743 -4.089 1.443 1.00 95.31 69 PHE A C 1
ATOM 578 O O . PHE A 1 69 ? 0.477 -2.889 1.377 1.00 95.31 69 PHE A O 1
ATOM 585 N N . LEU A 1 70 ? 1.900 -4.591 1.012 1.00 93.00 70 LEU A N 1
ATOM 586 C CA . LEU A 1 70 ? 2.910 -3.782 0.331 1.00 93.00 70 LEU A CA 1
ATOM 587 C C . LEU A 1 70 ? 3.770 -4.614 -0.613 1.00 93.00 70 LEU A C 1
ATOM 589 O O . LEU A 1 70 ? 4.083 -5.778 -0.357 1.00 93.00 70 LEU A O 1
ATOM 593 N N . ASN A 1 71 ? 4.193 -3.988 -1.704 1.00 93.25 71 ASN A N 1
ATOM 594 C CA . ASN A 1 71 ? 5.084 -4.613 -2.664 1.00 93.25 71 ASN A CA 1
ATOM 595 C C . ASN A 1 71 ? 6.550 -4.500 -2.206 1.00 93.25 71 ASN A C 1
ATOM 597 O O . ASN A 1 71 ? 7.243 -3.540 -2.535 1.00 93.25 71 ASN A O 1
ATOM 601 N N . VAL A 1 72 ? 7.042 -5.508 -1.477 1.00 90.75 72 VAL A N 1
ATOM 602 C CA . VAL A 1 72 ? 8.453 -5.592 -1.033 1.00 90.75 72 VAL A CA 1
ATOM 603 C C . VAL A 1 72 ? 9.451 -5.753 -2.186 1.00 90.75 72 VAL A C 1
ATOM 605 O O . VAL A 1 72 ? 10.657 -5.604 -1.989 1.00 90.75 72 VAL A O 1
ATOM 608 N N . HIS A 1 73 ? 8.968 -6.090 -3.382 1.00 91.56 73 HIS A N 1
ATOM 609 C CA . HIS A 1 73 ? 9.788 -6.360 -4.559 1.00 91.56 73 HIS A CA 1
ATOM 610 C C . HIS A 1 73 ? 10.068 -5.104 -5.391 1.00 91.56 73 HIS A C 1
ATOM 612 O O . HIS A 1 73 ? 10.980 -5.108 -6.226 1.00 91.56 73 HIS A O 1
ATOM 618 N N . TYR A 1 74 ? 9.331 -4.017 -5.150 1.00 92.12 74 TYR A N 1
ATOM 619 C CA . TYR A 1 74 ? 9.543 -2.741 -5.815 1.00 92.12 74 TYR A CA 1
ATOM 620 C C . TYR A 1 74 ? 10.660 -1.948 -5.125 1.00 92.12 74 TYR A C 1
ATOM 622 O O . TYR A 1 74 ? 10.447 -1.181 -4.188 1.00 92.12 74 TYR A O 1
ATOM 630 N N . SER A 1 75 ? 11.897 -2.162 -5.573 1.00 85.38 75 SER A N 1
ATOM 631 C CA . SER A 1 75 ? 13.068 -1.512 -4.987 1.00 85.38 75 SER A CA 1
ATOM 632 C C . SER A 1 75 ? 13.208 -0.058 -5.443 1.00 85.38 75 SER A C 1
ATOM 634 O O . SER A 1 75 ? 13.377 0.203 -6.636 1.00 85.38 75 SER A O 1
ATOM 636 N N . MET A 1 76 ? 13.260 0.869 -4.488 1.00 82.94 76 MET A N 1
ATOM 637 C CA . MET A 1 76 ? 13.663 2.262 -4.703 1.00 82.94 76 MET A CA 1
ATOM 638 C C . MET A 1 76 ? 14.914 2.579 -3.872 1.00 82.94 76 MET A C 1
ATOM 640 O O . MET A 1 76 ? 15.011 2.122 -2.729 1.00 82.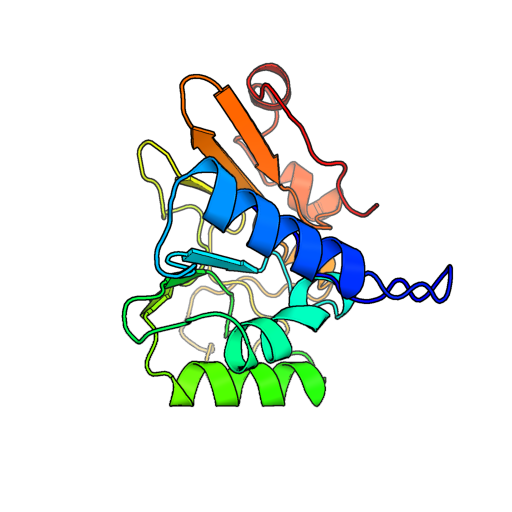94 76 MET A O 1
ATOM 644 N N . PRO A 1 77 ? 15.873 3.369 -4.392 1.00 81.94 77 PRO A N 1
ATOM 645 C CA . PRO A 1 77 ? 17.076 3.762 -3.661 1.00 81.94 77 PRO A CA 1
ATOM 646 C C . PRO A 1 77 ? 16.756 4.852 -2.623 1.00 81.94 77 PRO A C 1
ATOM 648 O O . PRO A 1 77 ? 17.215 5.984 -2.723 1.00 81.94 77 PRO A O 1
ATOM 651 N N . SER A 1 78 ? 15.935 4.521 -1.627 1.00 86.69 78 SER A N 1
ATOM 652 C CA . SER A 1 78 ? 15.546 5.424 -0.545 1.00 86.69 78 SER A CA 1
ATOM 653 C C . SER A 1 78 ? 15.957 4.844 0.802 1.00 86.69 78 SER A C 1
ATOM 655 O O . SER A 1 78 ? 15.501 3.771 1.203 1.00 86.69 78 SER A O 1
ATOM 657 N N . GLU A 1 79 ? 16.807 5.567 1.529 1.00 86.75 79 GLU A N 1
ATOM 658 C CA . GLU A 1 79 ? 17.213 5.189 2.885 1.00 86.75 79 GLU A CA 1
ATOM 659 C C . GLU A 1 79 ? 16.004 5.079 3.827 1.00 86.75 79 GLU A C 1
ATOM 661 O O . GLU A 1 79 ? 15.900 4.124 4.598 1.00 86.75 79 GLU A O 1
ATOM 666 N N . ASN A 1 80 ? 15.050 6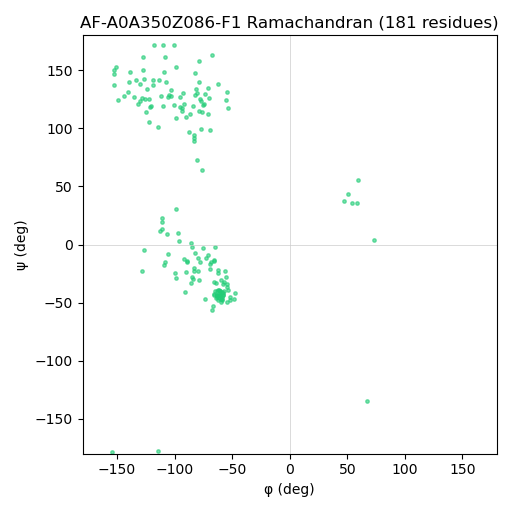.008 3.707 1.00 85.81 80 ASN A N 1
ATOM 667 C CA . ASN A 1 80 ? 13.832 6.026 4.513 1.00 85.81 80 ASN A CA 1
ATOM 668 C C . ASN A 1 80 ? 12.963 4.787 4.264 1.00 85.81 80 ASN A C 1
ATOM 670 O O . ASN A 1 80 ? 12.515 4.156 5.225 1.00 85.81 80 ASN A O 1
ATOM 674 N N . TYR A 1 81 ? 12.772 4.405 2.998 1.00 87.50 81 TYR A N 1
ATOM 675 C CA . TYR A 1 81 ? 12.016 3.203 2.647 1.00 87.50 81 TYR A CA 1
ATOM 676 C C . TYR A 1 81 ? 12.728 1.928 3.121 1.00 87.50 81 TYR A C 1
ATOM 678 O O . TYR A 1 81 ? 12.118 1.058 3.739 1.00 87.50 81 TYR A O 1
ATOM 686 N N . ASN A 1 82 ? 14.047 1.845 2.936 1.00 87.56 82 ASN A N 1
ATOM 687 C CA . ASN A 1 82 ? 14.839 0.705 3.402 1.00 87.56 82 ASN A CA 1
ATOM 688 C C . ASN A 1 82 ? 14.798 0.554 4.931 1.00 87.56 82 ASN A C 1
ATOM 690 O O . ASN A 1 82 ? 14.707 -0.563 5.444 1.00 87.56 82 ASN A O 1
ATOM 694 N N . ARG A 1 83 ? 14.836 1.665 5.677 1.00 87.88 83 ARG A N 1
ATOM 695 C CA . ARG A 1 83 ? 14.666 1.662 7.137 1.00 87.88 83 ARG A CA 1
ATOM 696 C C . ARG A 1 83 ? 13.277 1.165 7.537 1.00 87.88 83 ARG A C 1
ATOM 698 O O . ARG A 1 83 ? 13.186 0.343 8.448 1.00 87.88 83 ARG A O 1
ATOM 705 N N . LEU A 1 84 ? 12.229 1.606 6.841 1.00 87.25 84 LEU A N 1
ATOM 706 C CA . LEU A 1 84 ? 10.865 1.126 7.062 1.00 87.25 84 LEU A CA 1
ATOM 707 C C . LEU A 1 84 ? 10.762 -0.392 6.841 1.00 87.25 84 LEU A C 1
ATOM 709 O O . LEU A 1 84 ? 10.272 -1.100 7.718 1.00 87.25 84 LEU A O 1
ATOM 713 N N . LEU A 1 85 ? 11.274 -0.910 5.720 1.00 88.44 85 LEU A N 1
ATOM 714 C CA . LEU A 1 85 ? 11.252 -2.349 5.434 1.00 88.44 85 LEU A CA 1
ATOM 715 C C . LEU A 1 85 ? 11.958 -3.163 6.529 1.00 88.44 85 LEU A C 1
ATOM 717 O O . LEU A 1 85 ? 11.434 -4.184 6.970 1.00 88.44 85 LEU A O 1
ATOM 721 N N . ARG A 1 86 ? 13.107 -2.690 7.033 1.00 88.56 86 ARG A N 1
ATOM 722 C CA . ARG A 1 86 ? 13.801 -3.333 8.165 1.00 88.56 86 ARG A CA 1
ATOM 723 C C . ARG A 1 86 ? 12.943 -3.352 9.429 1.00 88.56 86 ARG A C 1
ATOM 725 O O . ARG A 1 86 ? 12.890 -4.386 10.089 1.00 88.56 86 ARG A O 1
ATOM 732 N N . LYS A 1 87 ? 12.259 -2.249 9.762 1.00 88.12 87 LYS A N 1
ATOM 733 C CA . LYS A 1 87 ? 11.335 -2.208 10.908 1.00 88.12 87 LYS A CA 1
ATOM 734 C C . LYS A 1 87 ? 10.206 -3.228 10.744 1.00 88.12 87 LYS A C 1
ATOM 736 O O . LYS A 1 87 ? 9.969 -4.001 11.664 1.00 88.12 87 LYS A O 1
ATOM 741 N N . ILE A 1 88 ? 9.570 -3.287 9.572 1.00 87.94 88 ILE A N 1
ATOM 742 C CA . ILE A 1 88 ? 8.488 -4.247 9.285 1.00 87.94 88 ILE A CA 1
ATOM 743 C C . ILE A 1 88 ? 8.968 -5.694 9.474 1.00 87.94 88 ILE A C 1
ATOM 745 O O . ILE A 1 88 ? 8.282 -6.490 10.113 1.00 87.94 88 ILE A O 1
ATOM 749 N N . VAL A 1 89 ? 10.171 -6.027 8.993 1.00 87.81 89 VAL A N 1
ATOM 750 C CA . VAL A 1 89 ? 10.774 -7.357 9.194 1.00 87.81 89 VAL A CA 1
ATOM 751 C C . VAL A 1 89 ? 10.984 -7.666 10.681 1.00 87.81 89 VAL A C 1
ATOM 753 O O . VAL A 1 89 ? 10.672 -8.769 11.128 1.00 87.81 89 VAL A O 1
ATOM 756 N N . LEU A 1 90 ? 11.480 -6.703 11.465 1.00 89.31 90 LEU A N 1
ATOM 757 C CA . LEU A 1 90 ? 11.718 -6.883 12.903 1.00 89.31 90 LEU A CA 1
ATOM 758 C C . LEU A 1 90 ? 10.426 -7.084 13.705 1.00 89.31 90 LEU A C 1
ATOM 760 O O . LEU A 1 90 ? 10.438 -7.832 14.681 1.00 89.31 90 LEU A O 1
ATOM 764 N N . LEU A 1 91 ? 9.319 -6.467 13.284 1.00 88.62 91 LEU A N 1
ATOM 765 C CA . LEU A 1 91 ? 8.009 -6.622 13.926 1.00 88.62 91 LEU A CA 1
ATOM 766 C C . LEU A 1 91 ? 7.396 -8.015 13.728 1.00 88.62 91 LEU A C 1
ATOM 768 O O . LEU A 1 91 ? 6.472 -8.376 14.456 1.00 88.62 91 LEU A O 1
ATOM 772 N N . ARG A 1 92 ? 7.900 -8.800 12.763 1.00 90.25 92 ARG A N 1
ATOM 773 C CA . ARG A 1 92 ? 7.356 -10.120 12.393 1.00 90.25 92 ARG A CA 1
ATOM 774 C C . ARG A 1 92 ? 5.860 -10.068 12.052 1.00 90.25 92 ARG A C 1
ATOM 776 O O . ARG A 1 92 ? 5.115 -10.988 12.376 1.00 90.25 92 ARG A O 1
ATOM 783 N N . CYS A 1 93 ? 5.434 -8.976 11.421 1.00 91.19 93 CYS A N 1
ATOM 784 C CA . CYS A 1 93 ? 4.080 -8.817 10.905 1.00 91.19 93 CYS A CA 1
ATOM 785 C C . CYS A 1 93 ? 3.811 -9.765 9.728 1.00 91.19 93 CYS A C 1
ATOM 787 O O . CYS A 1 93 ? 4.733 -10.255 9.069 1.00 91.19 93 CYS A O 1
ATOM 789 N N . ILE A 1 94 ? 2.534 -9.954 9.408 1.00 94.19 94 ILE A N 1
ATOM 790 C CA . ILE A 1 94 ? 2.108 -10.658 8.199 1.00 94.19 94 ILE A CA 1
ATOM 791 C C . ILE A 1 94 ? 2.330 -9.713 7.013 1.00 94.19 94 ILE A C 1
ATOM 793 O O . ILE A 1 94 ? 1.740 -8.639 6.974 1.00 94.19 94 ILE A O 1
ATOM 797 N N . VAL A 1 95 ? 3.156 -10.093 6.038 1.00 94.19 95 VAL A N 1
ATOM 798 C CA . VAL A 1 95 ? 3.363 -9.306 4.808 1.00 94.19 95 VAL A CA 1
ATOM 799 C C . VAL A 1 95 ? 2.647 -9.986 3.649 1.00 94.19 95 VAL A C 1
ATOM 801 O O . VAL A 1 95 ? 2.843 -11.174 3.401 1.00 94.19 95 VAL A O 1
ATOM 804 N N . ILE A 1 96 ? 1.811 -9.226 2.948 1.00 95.38 96 ILE A N 1
ATOM 805 C CA . ILE A 1 96 ? 0.985 -9.683 1.835 1.00 95.38 96 ILE A CA 1
ATOM 806 C C . ILE A 1 96 ? 1.344 -8.849 0.609 1.00 95.38 96 ILE A C 1
ATOM 808 O O . ILE A 1 96 ? 1.292 -7.620 0.637 1.00 95.38 96 ILE A O 1
ATOM 812 N N . GLU A 1 97 ? 1.698 -9.524 -0.480 1.00 95.19 97 GLU A N 1
ATOM 813 C CA . GLU A 1 97 ? 1.897 -8.862 -1.765 1.00 95.19 97 GLU A CA 1
ATOM 814 C C . GLU A 1 97 ? 0.533 -8.404 -2.314 1.00 95.19 97 GLU A C 1
ATOM 816 O O . GLU A 1 97 ? -0.389 -9.224 -2.407 1.00 95.19 97 GLU A O 1
ATOM 821 N N . PRO A 1 98 ? 0.362 -7.116 -2.655 1.00 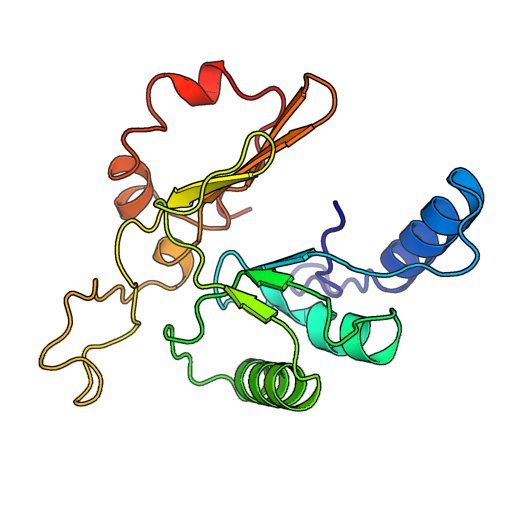95.00 98 PRO A N 1
ATOM 822 C CA . PRO A 1 98 ? -0.930 -6.575 -3.046 1.00 95.00 98 PRO A CA 1
ATOM 823 C C . PRO A 1 98 ? -1.248 -6.909 -4.512 1.00 95.00 98 PRO A C 1
ATOM 825 O O . PRO A 1 98 ? -1.179 -6.049 -5.378 1.00 95.00 98 PRO A O 1
ATOM 828 N N . LEU A 1 99 ? -1.576 -8.168 -4.808 1.00 95.38 99 LEU A N 1
ATOM 829 C CA . LEU A 1 99 ? -1.941 -8.620 -6.157 1.00 95.38 99 LEU A CA 1
ATOM 830 C C . LEU A 1 99 ? -3.456 -8.705 -6.339 1.00 95.38 99 LEU A C 1
ATOM 832 O O . LEU A 1 99 ? -4.184 -9.001 -5.394 1.00 95.38 99 LEU A O 1
ATOM 836 N N . SER A 1 100 ? -3.939 -8.553 -7.573 1.00 91.94 100 SER A N 1
ATOM 837 C CA . SER A 1 100 ? -5.371 -8.560 -7.899 1.00 91.94 100 SER A CA 1
ATOM 838 C C . SER A 1 100 ? -6.072 -9.900 -7.660 1.00 91.94 100 SER A C 1
ATOM 840 O O . SER A 1 100 ? -7.299 -9.985 -7.669 1.00 91.94 100 SER A O 1
ATOM 842 N N . SER A 1 101 ? -5.301 -10.969 -7.453 1.00 90.69 101 SER A N 1
ATOM 843 C CA . SER A 1 101 ? -5.807 -12.262 -6.993 1.00 90.69 101 SER A CA 1
ATOM 844 C C . SER A 1 101 ? -6.289 -12.219 -5.538 1.00 90.69 101 SER A C 1
ATOM 846 O O . SER A 1 101 ? -7.100 -13.056 -5.141 1.00 90.69 101 SER A O 1
ATOM 848 N N . PHE A 1 102 ? -5.843 -11.241 -4.742 1.00 93.00 102 PHE A N 1
ATOM 849 C CA . PHE A 1 102 ? -6.322 -11.033 -3.383 1.00 93.00 102 PHE A CA 1
ATOM 850 C C . PHE A 1 102 ? -7.707 -10.380 -3.391 1.00 93.00 102 PHE A C 1
ATOM 852 O O . PHE A 1 102 ? -7.886 -9.218 -3.774 1.00 93.00 102 PHE A O 1
ATOM 859 N N . ARG A 1 103 ? -8.704 -11.130 -2.912 1.00 90.75 103 ARG A N 1
ATOM 860 C CA . ARG A 1 103 ? -10.090 -10.674 -2.847 1.00 90.75 103 ARG A CA 1
ATOM 861 C C . ARG A 1 103 ? -10.829 -11.299 -1.671 1.00 90.75 103 ARG A C 1
ATOM 863 O O . ARG A 1 103 ? -10.936 -12.517 -1.572 1.00 90.75 103 ARG A O 1
ATOM 870 N N . THR A 1 104 ? -11.394 -10.450 -0.824 1.00 93.69 104 THR A N 1
ATOM 871 C CA . THR A 1 104 ? -12.416 -10.798 0.168 1.00 93.69 104 THR A CA 1
ATOM 872 C C . THR A 1 104 ? -13.732 -10.099 -0.190 1.00 93.69 104 THR A C 1
ATOM 874 O O . THR A 1 104 ? -13.839 -9.413 -1.216 1.00 93.69 104 THR A O 1
ATOM 877 N N . ASN A 1 105 ? -14.759 -10.265 0.646 1.00 90.94 105 ASN A N 1
ATOM 878 C CA . ASN A 1 105 ? -16.010 -9.525 0.484 1.00 90.94 105 ASN A CA 1
ATOM 879 C C . ASN A 1 105 ? -15.802 -8.011 0.677 1.00 90.94 105 ASN A C 1
ATOM 881 O O . ASN A 1 105 ? -16.443 -7.209 -0.002 1.00 90.94 105 ASN A O 1
ATOM 885 N N . GLU A 1 106 ? -14.872 -7.637 1.556 1.00 93.81 106 GLU A N 1
ATOM 886 C CA . GLU A 1 106 ? -14.602 -6.269 1.994 1.00 93.81 106 GLU A CA 1
ATOM 887 C C . GLU A 1 106 ? -13.417 -5.613 1.286 1.00 93.81 106 GLU A C 1
ATOM 889 O O . GLU A 1 106 ? -13.385 -4.391 1.184 1.00 93.81 106 GLU A O 1
ATOM 894 N N . ILE A 1 107 ? -12.426 -6.385 0.835 1.00 94.56 107 ILE A N 1
ATOM 895 C CA . ILE A 1 107 ? -11.169 -5.862 0.288 1.00 94.56 107 ILE A CA 1
ATOM 896 C C . ILE A 1 107 ? -10.916 -6.508 -1.064 1.00 94.56 107 ILE A C 1
ATOM 898 O O . ILE A 1 107 ? -10.881 -7.731 -1.178 1.00 94.56 107 ILE A O 1
ATOM 902 N N . GLN A 1 108 ? -10.711 -5.697 -2.093 1.00 93.44 108 GLN A N 1
ATOM 903 C CA . GLN A 1 108 ? -10.322 -6.166 -3.418 1.00 93.44 108 GLN A CA 1
ATOM 904 C C . GLN A 1 108 ? -9.129 -5.353 -3.888 1.00 93.44 108 GLN A C 1
ATOM 906 O O . GLN A 1 108 ? -9.099 -4.135 -3.717 1.00 93.44 108 GLN A O 1
ATOM 911 N N . ILE A 1 109 ? -8.167 -6.030 -4.495 1.00 94.12 109 ILE A N 1
ATOM 912 C CA . ILE A 1 109 ? -7.068 -5.381 -5.196 1.00 94.12 109 ILE A CA 1
ATOM 913 C C . ILE A 1 109 ? -7.376 -5.502 -6.684 1.00 94.12 109 ILE A C 1
ATOM 915 O O . ILE A 1 109 ? -7.731 -6.579 -7.160 1.00 94.12 109 ILE A O 1
ATOM 919 N N . TRP A 1 110 ? -7.351 -4.395 -7.416 1.00 92.62 110 TRP A N 1
ATOM 920 C CA . TRP A 1 110 ? -7.683 -4.385 -8.848 1.00 92.62 110 TRP A CA 1
ATOM 921 C C . TRP A 1 110 ? -6.437 -4.375 -9.732 1.00 92.62 110 TRP A C 1
ATOM 923 O O . TRP A 1 110 ? -6.471 -4.867 -10.855 1.00 92.62 110 TRP A O 1
ATOM 933 N N . HIS A 1 111 ? -5.327 -3.883 -9.194 1.00 91.62 111 HIS A N 1
ATOM 934 C CA . HIS A 1 111 ? -4.012 -3.846 -9.819 1.00 91.62 111 HIS A CA 1
ATOM 935 C C . HIS A 1 111 ? -2.955 -3.873 -8.706 1.00 91.62 111 HIS A C 1
ATOM 937 O O . HIS A 1 111 ? -3.247 -3.333 -7.635 1.00 91.62 111 HIS A O 1
ATOM 943 N N . PRO A 1 112 ? -1.754 -4.435 -8.929 1.00 93.44 112 PRO A N 1
ATOM 944 C CA . PRO A 1 112 ? -1.295 -5.166 -10.122 1.00 93.44 112 PRO A CA 1
ATOM 945 C C . PRO A 1 112 ? -1.787 -6.621 -10.209 1.00 93.44 112 PRO A C 1
ATOM 947 O O . PRO A 1 112 ? -2.137 -7.233 -9.206 1.00 93.44 112 PRO A O 1
ATOM 950 N N . GLN A 1 113 ? -1.806 -7.198 -11.417 1.00 91.81 113 GLN A N 1
ATOM 951 C CA . GLN A 1 113 ? -2.214 -8.601 -11.643 1.00 91.81 113 GLN A CA 1
ATOM 952 C C . GLN A 1 113 ? -1.082 -9.611 -11.426 1.00 91.81 113 GLN A C 1
ATOM 954 O O . GLN A 1 113 ? -1.316 -10.757 -11.040 1.00 91.81 113 GLN A O 1
ATOM 959 N N . ILE A 1 114 ? 0.148 -9.180 -11.681 1.00 93.31 114 ILE A N 1
ATOM 960 C CA . ILE A 1 114 ? 1.371 -9.956 -11.499 1.00 93.31 114 ILE A CA 1
ATOM 961 C C . ILE A 1 114 ? 2.347 -9.150 -10.652 1.00 93.31 114 ILE A C 1
ATOM 963 O O . ILE A 1 114 ? 2.214 -7.937 -10.527 1.00 93.31 114 ILE A O 1
ATOM 967 N N . ARG A 1 115 ? 3.337 -9.826 -10.069 1.00 95.12 115 ARG A N 1
ATOM 968 C CA . ARG A 1 115 ? 4.381 -9.176 -9.275 1.00 95.12 115 ARG A CA 1
ATOM 969 C C . ARG A 1 115 ? 5.055 -8.062 -10.069 1.00 95.12 115 ARG A C 1
ATOM 971 O O . ARG A 1 115 ? 5.720 -8.337 -11.069 1.00 95.12 115 ARG A O 1
ATOM 978 N N . THR A 1 116 ? 4.933 -6.833 -9.581 1.00 95.38 116 THR A N 1
ATOM 979 C CA . THR A 1 116 ? 5.565 -5.656 -10.182 1.00 95.38 116 THR A CA 1
ATOM 980 C C . THR A 1 116 ? 6.924 -5.398 -9.539 1.00 95.38 116 THR A C 1
ATOM 982 O O . THR A 1 116 ? 7.044 -5.345 -8.317 1.00 95.38 116 THR A O 1
ATOM 985 N N . VAL A 1 117 ? 7.965 -5.215 -10.344 1.00 95.81 117 VAL A N 1
ATOM 986 C CA . VAL A 1 117 ? 9.330 -4.908 -9.896 1.00 95.81 117 VAL A CA 1
ATOM 987 C C . VAL A 1 117 ? 9.847 -3.670 -10.616 1.00 95.81 117 VAL A C 1
ATOM 989 O O . VAL A 1 117 ? 9.501 -3.435 -11.768 1.00 95.81 117 VAL A O 1
ATOM 992 N N . LYS A 1 118 ? 10.729 -2.900 -9.971 1.00 93.88 118 LYS A N 1
ATOM 993 C CA . LYS A 1 118 ? 11.331 -1.708 -10.594 1.00 93.88 118 LYS A CA 1
ATOM 994 C C . LYS A 1 118 ? 12.208 -2.055 -11.800 1.00 93.88 118 LYS A C 1
ATOM 996 O O . LYS A 1 118 ? 12.253 -1.342 -12.796 1.00 93.88 118 LYS A O 1
ATOM 1001 N N . SER A 1 119 ? 12.968 -3.138 -11.679 1.00 92.69 119 SER A N 1
ATOM 1002 C CA . SER A 1 119 ? 13.892 -3.616 -12.702 1.00 92.69 119 SER A CA 1
ATOM 1003 C C . SER A 1 119 ? 14.052 -5.128 -12.604 1.00 92.69 119 SER A C 1
ATOM 1005 O O . SER A 1 119 ? 13.883 -5.733 -11.539 1.00 92.69 119 SER A O 1
ATOM 1007 N N . ARG A 1 120 ? 14.376 -5.770 -13.730 1.00 91.75 120 ARG A N 1
ATOM 1008 C CA . ARG A 1 120 ? 14.623 -7.213 -13.754 1.00 91.75 120 ARG A CA 1
ATOM 1009 C C . ARG A 1 120 ? 16.027 -7.502 -13.222 1.00 91.75 120 ARG A C 1
ATOM 1011 O O . ARG A 1 120 ? 17.023 -7.121 -13.827 1.00 91.75 120 ARG A O 1
ATOM 1018 N N . SER A 1 121 ? 16.094 -8.189 -12.085 1.00 90.00 121 SER A N 1
ATOM 1019 C CA . SER A 1 121 ? 17.337 -8.641 -11.453 1.00 90.00 121 SER A CA 1
ATOM 1020 C C . SER A 1 121 ? 17.473 -10.166 -11.534 1.00 90.00 121 SER A C 1
ATOM 1022 O O . SER A 1 121 ? 16.523 -10.870 -11.884 1.00 90.00 121 SER A O 1
ATOM 1024 N N . ARG A 1 122 ? 18.644 -10.703 -11.157 1.00 91.88 122 ARG A N 1
ATOM 1025 C CA . ARG A 1 122 ? 18.878 -12.160 -11.092 1.00 91.88 122 ARG A CA 1
ATOM 1026 C C . ARG A 1 122 ? 17.861 -12.892 -10.206 1.00 91.88 122 ARG A C 1
ATOM 1028 O O . ARG A 1 122 ? 17.557 -14.046 -10.485 1.00 91.88 122 ARG A O 1
ATOM 1035 N N . ALA A 1 123 ? 17.301 -12.222 -9.194 1.00 89.81 123 ALA A N 1
ATOM 1036 C CA . ALA A 1 123 ? 16.286 -12.799 -8.311 1.00 89.81 123 ALA A CA 1
ATOM 1037 C C . ALA A 1 123 ? 14.993 -13.192 -9.053 1.00 89.81 123 ALA A C 1
ATOM 1039 O O . ALA A 1 123 ? 14.284 -14.094 -8.613 1.00 89.81 123 ALA A O 1
ATOM 1040 N N . TYR A 1 124 ? 14.709 -12.554 -10.193 1.00 93.62 124 TYR A N 1
ATOM 1041 C CA . TYR A 1 124 ? 13.471 -12.732 -10.956 1.00 93.62 124 TYR A CA 1
ATOM 1042 C C . TYR A 1 124 ? 13.683 -13.412 -12.315 1.00 93.62 124 TYR A C 1
ATOM 1044 O O . TYR A 1 124 ? 12.769 -13.423 -13.132 1.00 93.62 124 TYR A O 1
ATOM 1052 N N . ILE A 1 125 ? 14.866 -13.984 -12.577 1.00 89.81 125 ILE A N 1
ATOM 1053 C CA . ILE A 1 125 ? 15.229 -14.508 -13.907 1.00 89.81 125 ILE A CA 1
ATOM 1054 C C . ILE A 1 125 ? 14.262 -15.590 -14.419 1.00 89.81 125 ILE A C 1
ATOM 1056 O O . ILE A 1 125 ? 13.955 -15.620 -15.605 1.00 89.81 125 ILE A O 1
ATOM 1060 N N . ASN A 1 126 ? 13.728 -16.407 -13.506 1.00 92.06 126 ASN A N 1
ATOM 1061 C CA . ASN A 1 126 ? 12.783 -17.490 -13.793 1.00 92.06 126 ASN A CA 1
ATOM 1062 C C . ASN A 1 126 ? 11.372 -17.200 -13.253 1.00 92.06 126 ASN A C 1
ATOM 1064 O O . ASN A 1 126 ? 10.596 -18.124 -13.025 1.00 92.06 126 ASN A O 1
ATOM 1068 N N . GLN A 1 127 ? 11.051 -15.935 -12.973 1.00 92.94 127 GLN A N 1
ATOM 1069 C CA . GLN A 1 127 ? 9.753 -15.538 -12.431 1.00 92.94 127 GLN A CA 1
ATOM 1070 C C . GLN A 1 127 ? 8.985 -14.696 -13.447 1.00 92.94 127 GLN A C 1
ATOM 1072 O O . GLN A 1 127 ? 9.555 -13.844 -14.131 1.00 92.94 127 GLN A O 1
ATOM 1077 N N . ASN A 1 128 ? 7.670 -14.904 -13.512 1.00 93.06 128 ASN A N 1
ATOM 1078 C CA . ASN A 1 128 ? 6.794 -14.015 -14.260 1.00 93.06 128 ASN A CA 1
ATOM 1079 C C . ASN A 1 128 ? 6.569 -12.731 -13.449 1.00 93.06 128 ASN A C 1
ATOM 1081 O O . ASN A 1 128 ? 5.787 -12.723 -12.500 1.00 93.06 128 ASN A O 1
ATOM 1085 N N . VAL A 1 129 ? 7.306 -11.676 -13.797 1.00 95.69 129 VAL A N 1
ATOM 1086 C CA . VAL A 1 129 ? 7.218 -10.352 -13.166 1.00 95.69 129 VAL A CA 1
ATOM 1087 C C . VAL A 1 129 ? 6.999 -9.273 -14.218 1.00 95.69 129 VAL A C 1
ATOM 1089 O O . VAL A 1 129 ? 7.622 -9.323 -15.286 1.00 95.69 129 VAL A O 1
ATOM 1092 N N . GLN A 1 130 ? 6.184 -8.277 -13.883 1.00 94.81 130 GLN A N 1
ATOM 1093 C CA . GLN A 1 130 ? 6.070 -7.028 -14.629 1.00 94.81 130 GLN A CA 1
ATOM 1094 C C . GLN A 1 130 ? 7.198 -6.098 -14.203 1.00 94.81 130 GLN A C 1
ATOM 1096 O O . GLN A 1 130 ? 7.401 -5.873 -13.012 1.00 94.81 130 GLN A O 1
ATOM 1101 N N . VAL A 1 131 ? 7.939 -5.563 -15.167 1.00 95.38 131 VAL A N 1
ATOM 1102 C CA . VAL A 1 131 ? 8.896 -4.490 -14.895 1.00 95.38 131 VAL A CA 1
ATOM 1103 C C . VAL A 1 131 ? 8.170 -3.171 -15.097 1.00 95.38 131 VAL A C 1
ATOM 1105 O O . VAL A 1 131 ? 7.671 -2.924 -16.187 1.00 95.38 131 VAL A O 1
ATOM 1108 N N . GLU A 1 132 ? 8.125 -2.351 -14.056 1.00 95.69 132 GLU A N 1
ATOM 1109 C CA . GLU A 1 132 ? 7.516 -1.026 -14.077 1.00 95.69 132 GLU A CA 1
ATOM 1110 C C . GLU A 1 132 ? 8.556 -0.007 -13.613 1.00 95.69 132 GLU A C 1
ATOM 1112 O O . GLU A 1 132 ? 9.022 -0.047 -12.473 1.00 95.69 132 GLU A O 1
ATOM 1117 N N . ALA A 1 133 ? 8.967 0.878 -14.516 1.00 93.19 133 ALA A N 1
ATOM 1118 C CA . ALA A 1 133 ? 9.981 1.877 -14.218 1.00 93.19 133 ALA A CA 1
ATOM 1119 C C . ALA A 1 133 ? 9.384 3.110 -13.531 1.00 93.19 133 ALA A C 1
ATOM 1121 O O . ALA A 1 133 ? 10.118 3.816 -12.842 1.00 93.19 133 ALA A O 1
ATOM 1122 N N . ASN A 1 134 ? 8.092 3.386 -13.671 1.00 93.75 134 ASN A N 1
ATOM 1123 C CA . ASN A 1 134 ? 7.428 4.513 -13.038 1.00 93.75 134 ASN A CA 1
ATOM 1124 C C . ASN A 1 134 ? 6.796 4.084 -11.692 1.00 93.75 134 ASN A C 1
ATOM 1126 O O . ASN A 1 134 ? 5.885 3.262 -11.678 1.00 93.75 134 ASN A O 1
ATOM 1130 N N . PRO A 1 135 ? 7.247 4.602 -10.528 1.00 92.50 135 PRO A N 1
ATOM 1131 C CA . PRO A 1 135 ? 6.668 4.234 -9.229 1.00 92.50 135 PRO A CA 1
ATOM 1132 C C . PRO A 1 135 ? 5.180 4.545 -9.095 1.00 92.50 135 PRO A C 1
ATOM 1134 O O . PRO A 1 135 ? 4.486 3.801 -8.414 1.00 92.50 135 PRO A O 1
ATOM 1137 N N . ASN A 1 136 ? 4.687 5.579 -9.772 1.00 94.56 136 ASN A N 1
ATOM 1138 C CA . ASN A 1 136 ? 3.264 5.903 -9.806 1.00 94.56 136 ASN A CA 1
ATOM 1139 C C . ASN A 1 136 ? 2.453 4.734 -10.371 1.00 94.56 136 ASN A C 1
ATOM 1141 O O . ASN A 1 136 ? 1.522 4.231 -9.744 1.00 94.56 136 ASN A O 1
ATOM 1145 N N . ASN A 1 137 ? 2.913 4.198 -11.497 1.00 95.12 137 ASN A N 1
ATOM 1146 C CA . ASN A 1 137 ? 2.319 3.052 -12.171 1.00 95.12 137 ASN A CA 1
ATOM 1147 C C . ASN A 1 137 ? 2.507 1.717 -11.429 1.00 95.12 137 ASN A C 1
ATOM 1149 O O . ASN A 1 137 ? 1.854 0.741 -11.786 1.00 95.12 137 ASN A O 1
ATOM 1153 N N . SER A 1 138 ? 3.325 1.644 -10.371 1.00 94.62 138 SER A N 1
ATOM 1154 C CA . SER A 1 138 ? 3.364 0.463 -9.492 1.00 94.62 138 SER A CA 1
ATOM 1155 C C . SER A 1 138 ? 2.310 0.489 -8.378 1.00 94.62 138 SER A C 1
ATOM 1157 O O . SER A 1 138 ? 2.240 -0.454 -7.583 1.00 94.62 138 SER A O 1
ATOM 1159 N N . SER A 1 139 ? 1.478 1.539 -8.341 1.00 95.31 139 SER A N 1
ATOM 1160 C CA . SER A 1 139 ? 0.387 1.710 -7.383 1.00 95.31 139 SER A CA 1
ATOM 1161 C C . SER A 1 139 ? -0.577 0.539 -7.381 1.00 95.31 139 SER A C 1
ATOM 1163 O O . SER A 1 139 ? -1.206 0.205 -8.380 1.00 95.31 139 SER A O 1
ATOM 1165 N N . SER A 1 140 ? -0.756 -0.043 -6.203 1.00 94.75 140 SER A N 1
ATOM 1166 C CA . SER A 1 140 ? -1.820 -1.006 -5.968 1.00 94.75 140 SER A CA 1
ATOM 1167 C C . SER A 1 140 ? -3.155 -0.278 -5.868 1.00 94.75 140 SER A C 1
ATOM 1169 O O . SER A 1 140 ? -3.331 0.567 -4.991 1.00 94.75 140 SER A O 1
ATOM 1171 N N . VAL A 1 141 ? -4.103 -0.627 -6.736 1.00 93.88 141 VAL A N 1
ATOM 1172 C CA . VAL A 1 141 ? -5.448 -0.041 -6.722 1.00 93.88 141 VAL A CA 1
ATOM 1173 C C . VAL A 1 141 ? -6.319 -0.825 -5.751 1.00 93.88 141 VAL A C 1
ATOM 1175 O O . VAL A 1 141 ? -6.629 -1.999 -5.981 1.00 93.88 141 VAL A O 1
ATOM 1178 N N . LEU A 1 142 ? -6.704 -0.177 -4.653 1.00 94.00 142 LEU A N 1
ATOM 1179 C CA . LEU A 1 142 ? -7.405 -0.794 -3.530 1.00 94.00 142 LEU A CA 1
ATOM 1180 C C . LEU A 1 142 ? -8.876 -0.402 -3.548 1.00 94.00 142 LEU A C 1
ATOM 1182 O O . LEU A 1 142 ? -9.226 0.776 -3.560 1.00 94.00 142 LEU A O 1
ATOM 1186 N N . TYR A 1 143 ? -9.750 -1.393 -3.478 1.00 92.50 143 TYR A N 1
ATOM 1187 C CA . TYR A 1 143 ? -11.186 -1.192 -3.440 1.00 92.50 143 TYR A CA 1
ATOM 1188 C C . TYR A 1 143 ? -11.772 -1.813 -2.175 1.00 92.50 143 TYR A C 1
ATOM 1190 O O . TYR A 1 143 ? -11.703 -3.029 -1.967 1.00 92.50 143 TYR A O 1
ATOM 1198 N N . PHE A 1 144 ? -12.375 -0.976 -1.334 1.00 93.62 144 PHE A N 1
ATOM 1199 C CA . PHE A 1 144 ? -12.984 -1.396 -0.077 1.00 93.62 144 PHE A CA 1
ATOM 1200 C C . PHE A 1 144 ? -14.506 -1.365 -0.162 1.00 93.62 144 PHE A C 1
ATOM 1202 O O . PHE A 1 144 ? -15.086 -0.420 -0.691 1.00 93.62 144 PHE A O 1
ATOM 1209 N N . LYS A 1 145 ? -15.154 -2.375 0.418 1.00 92.25 145 LYS A N 1
ATOM 1210 C CA . LYS A 1 145 ? -16.604 -2.503 0.599 1.00 92.25 145 LYS A CA 1
ATOM 1211 C C . LYS A 1 145 ? -16.905 -2.671 2.083 1.00 92.25 145 LYS A C 1
ATOM 1213 O O . LYS A 1 145 ? -16.673 -3.733 2.647 1.00 92.25 145 LYS A O 1
ATOM 1218 N N . LEU A 1 146 ? -17.419 -1.626 2.722 1.00 90.38 146 LEU A N 1
ATOM 1219 C CA . LEU A 1 146 ? -17.669 -1.589 4.162 1.00 90.38 146 LEU A CA 1
ATOM 1220 C C . LEU A 1 146 ? -19.048 -0.981 4.431 1.00 90.38 146 LEU A C 1
ATOM 1222 O O . LEU A 1 146 ? -19.359 0.102 3.942 1.00 90.38 146 LEU A O 1
ATOM 1226 N N . GLY A 1 147 ? -19.888 -1.680 5.201 1.00 88.75 147 GLY A N 1
ATOM 1227 C CA . GLY A 1 147 ? -21.196 -1.162 5.629 1.00 88.75 147 GLY A CA 1
ATOM 1228 C C . GLY A 1 147 ? -22.139 -0.786 4.477 1.00 88.75 147 GLY A C 1
ATOM 1229 O O . GLY A 1 147 ? -22.840 0.217 4.560 1.00 88.75 147 GLY A O 1
ATOM 1230 N N . GLY A 1 148 ? -22.108 -1.534 3.367 1.00 89.50 148 GLY A N 1
ATOM 1231 C CA . GLY A 1 148 ? -22.909 -1.242 2.169 1.00 89.50 148 GLY A CA 1
ATOM 1232 C C . GLY A 1 148 ? -22.422 -0.039 1.350 1.00 89.50 148 GLY A C 1
ATOM 1233 O O . GLY A 1 148 ? -23.059 0.326 0.362 1.00 89.50 148 GLY A O 1
ATOM 1234 N N . LYS A 1 149 ? -21.298 0.573 1.736 1.00 92.38 149 LYS A N 1
ATOM 1235 C CA . LYS A 1 149 ? -20.601 1.605 0.968 1.00 92.38 149 LYS A CA 1
ATOM 1236 C C . LYS A 1 149 ? -19.302 1.057 0.404 1.00 92.38 149 LYS A C 1
ATOM 1238 O O . LYS A 1 149 ? -18.775 0.049 0.871 1.00 92.38 149 LYS A O 1
ATOM 1243 N N . SER A 1 150 ? -18.780 1.737 -0.604 1.00 91.94 150 SER A N 1
ATOM 1244 C CA . SER A 1 150 ? -17.514 1.388 -1.222 1.00 91.94 150 SER A CA 1
ATOM 1245 C C . SER A 1 150 ? -16.663 2.601 -1.550 1.00 91.94 150 SER A C 1
ATOM 1247 O O . SER A 1 150 ? -17.186 3.676 -1.847 1.00 91.94 150 SER A O 1
ATOM 1249 N N . ILE A 1 151 ? -15.352 2.414 -1.488 1.00 92.38 151 ILE A N 1
ATOM 1250 C CA . ILE A 1 151 ? -14.362 3.447 -1.765 1.00 92.38 151 ILE A CA 1
ATOM 1251 C C . ILE A 1 151 ? -13.191 2.861 -2.558 1.00 92.38 151 ILE A C 1
ATOM 1253 O O . ILE A 1 151 ? -12.768 1.733 -2.294 1.00 92.38 151 ILE A O 1
ATOM 1257 N N . LEU A 1 152 ? -12.704 3.621 -3.538 1.00 91.69 152 LEU A N 1
ATOM 1258 C CA . LEU A 1 152 ? -11.585 3.262 -4.408 1.00 91.69 152 LEU A CA 1
ATOM 1259 C C . LEU A 1 152 ? -10.380 4.172 -4.126 1.00 91.69 152 LEU A C 1
ATOM 1261 O O . LEU A 1 152 ? -10.515 5.395 -4.155 1.00 91.69 152 LEU A O 1
ATOM 1265 N N . PHE A 1 153 ? -9.223 3.557 -3.884 1.00 92.56 153 PHE A N 1
ATOM 1266 C CA . PHE A 1 153 ? -7.922 4.203 -3.705 1.00 92.56 153 PHE A CA 1
ATOM 1267 C C . PHE A 1 153 ? -7.008 3.807 -4.859 1.00 92.56 153 PHE A C 1
ATOM 1269 O O . PHE A 1 153 ? -6.478 2.693 -4.855 1.00 92.56 153 PHE A O 1
ATOM 1276 N N . PRO A 1 154 ? -6.836 4.685 -5.854 1.00 92.56 154 PRO A N 1
ATOM 1277 C CA . PRO A 1 154 ? -5.986 4.397 -6.999 1.00 92.56 154 PRO A CA 1
ATOM 1278 C C . PRO A 1 154 ? -4.487 4.560 -6.683 1.00 92.56 154 PRO A C 1
ATOM 1280 O O . PRO A 1 154 ? -3.654 4.049 -7.425 1.00 92.56 154 PRO A O 1
ATOM 1283 N N . GLY A 1 155 ? -4.134 5.219 -5.572 1.00 92.81 155 GLY A N 1
ATOM 1284 C CA . GLY A 1 155 ? -2.764 5.684 -5.356 1.00 92.81 155 GLY A CA 1
ATOM 1285 C C . GLY A 1 155 ? -2.442 6.778 -6.366 1.00 92.81 155 GLY A C 1
ATOM 1286 O O . GLY A 1 155 ? -3.291 7.630 -6.614 1.00 92.81 155 GLY A O 1
ATOM 1287 N N . ASP A 1 156 ? -1.267 6.690 -6.982 1.00 94.56 156 ASP A N 1
ATOM 1288 C CA . ASP A 1 156 ? -0.840 7.639 -8.016 1.00 94.56 156 ASP A CA 1
ATOM 1289 C C . ASP A 1 156 ? -0.789 6.984 -9.395 1.00 94.56 156 ASP A C 1
ATOM 1291 O O . ASP A 1 156 ? -0.065 7.433 -10.271 1.00 94.56 156 ASP A O 1
ATOM 1295 N N . ILE A 1 157 ? -1.524 5.890 -9.606 1.00 93.25 157 ILE A N 1
ATOM 1296 C CA . ILE A 1 157 ? -1.555 5.214 -10.905 1.00 93.25 157 ILE A CA 1
ATOM 1297 C C . ILE A 1 157 ? -1.930 6.194 -12.028 1.00 93.25 157 ILE A C 1
ATOM 1299 O O . ILE A 1 157 ? -2.911 6.939 -11.940 1.00 93.25 157 ILE A O 1
ATOM 1303 N N . GLU A 1 158 ? -1.145 6.184 -13.099 1.00 93.25 158 GLU A N 1
ATOM 1304 C CA . GLU A 1 158 ? -1.348 7.059 -14.249 1.00 93.25 158 GLU A CA 1
ATOM 1305 C C . GLU A 1 158 ? -2.045 6.296 -15.377 1.00 93.25 158 GLU A C 1
ATOM 1307 O O . GLU A 1 158 ? -2.215 5.074 -15.321 1.00 93.25 158 GLU A O 1
ATOM 1312 N N . THR A 1 159 ? -2.450 7.023 -16.421 1.00 89.81 159 THR A N 1
ATOM 1313 C CA . THR A 1 159 ? -3.252 6.509 -17.541 1.00 89.81 159 THR A CA 1
ATOM 1314 C C . THR A 1 159 ? -2.721 5.193 -18.113 1.00 89.81 159 THR A C 1
ATOM 1316 O O . THR A 1 159 ? -3.503 4.278 -18.352 1.00 89.81 159 THR A O 1
ATOM 1319 N N . GLU A 1 160 ? -1.398 5.067 -18.266 1.00 90.25 160 GLU A N 1
ATOM 1320 C CA . GLU A 1 160 ? -0.751 3.884 -18.848 1.00 90.25 160 GLU A CA 1
ATOM 1321 C C . GLU A 1 160 ? -1.140 2.582 -18.136 1.00 90.25 160 GLU A C 1
ATOM 1323 O O . GLU A 1 160 ? -1.563 1.633 -18.796 1.00 90.25 160 GLU A O 1
ATOM 1328 N N . ASN A 1 161 ? -1.062 2.539 -16.801 1.00 90.06 161 ASN A N 1
ATOM 1329 C CA . ASN A 1 161 ? -1.457 1.347 -16.048 1.00 90.06 161 ASN A CA 1
ATOM 1330 C C . ASN A 1 161 ? -2.930 1.371 -15.645 1.00 90.06 161 ASN A C 1
ATOM 1332 O O . ASN A 1 161 ? -3.521 0.302 -15.476 1.00 90.06 161 ASN A O 1
ATOM 1336 N N . TRP A 1 162 ? -3.554 2.545 -15.550 1.00 89.06 162 TRP A N 1
ATOM 1337 C CA . TRP A 1 162 ? -4.987 2.664 -15.295 1.00 89.06 162 TRP A CA 1
ATOM 1338 C C . TRP A 1 162 ? -5.819 1.951 -16.363 1.00 89.06 162 TRP A C 1
ATOM 1340 O O . TRP A 1 162 ? -6.726 1.182 -16.035 1.00 89.06 162 TRP A O 1
ATOM 1350 N N . ASP A 1 163 ? -5.450 2.112 -17.634 1.00 88.19 163 ASP A N 1
ATOM 1351 C CA . ASP A 1 163 ? -6.154 1.510 -18.770 1.00 88.19 163 ASP A CA 1
ATOM 1352 C C . ASP A 1 163 ? -6.016 -0.025 -18.818 1.00 88.19 163 ASP A C 1
ATOM 1354 O O . ASP A 1 163 ? -6.807 -0.711 -19.471 1.00 88.19 163 ASP A O 1
ATOM 1358 N N . THR A 1 164 ? -5.068 -0.598 -18.067 1.00 86.94 164 THR A N 1
ATOM 1359 C CA . THR A 1 164 ? -4.919 -2.058 -17.915 1.00 86.94 164 THR A CA 1
ATOM 1360 C C . THR A 1 164 ? -5.905 -2.662 -16.910 1.00 86.94 164 THR A C 1
ATOM 1362 O O . THR A 1 164 ? -6.064 -3.885 -16.833 1.00 86.94 164 THR A O 1
ATOM 1365 N N . ILE A 1 165 ? -6.601 -1.830 -16.130 1.00 87.25 165 ILE A N 1
ATOM 1366 C CA . ILE A 1 165 ? -7.551 -2.279 -15.114 1.00 87.25 165 ILE A CA 1
ATOM 1367 C C . ILE A 1 165 ? -8.901 -2.558 -15.770 1.00 87.25 165 ILE A C 1
ATOM 1369 O O . ILE A 1 165 ? -9.770 -1.694 -15.898 1.00 87.25 165 ILE A O 1
ATOM 1373 N N . HIS A 1 166 ? -9.127 -3.819 -16.132 1.00 77.12 166 HIS A N 1
ATOM 1374 C CA . HIS A 1 166 ? -10.390 -4.268 -16.727 1.00 77.12 166 HIS A CA 1
ATOM 1375 C C . HIS A 1 166 ? -11.598 -4.093 -15.790 1.00 77.12 166 HIS A C 1
ATOM 1377 O O . HIS A 1 166 ? -12.739 -3.999 -16.240 1.00 77.12 166 HIS A O 1
ATOM 1383 N N . GLN A 1 167 ? -11.351 -4.001 -14.481 1.00 74.81 167 GLN A N 1
ATOM 1384 C CA . GLN A 1 167 ? -12.341 -3.679 -13.460 1.00 74.81 167 GLN A CA 1
ATOM 1385 C C . GLN A 1 167 ? -12.710 -2.186 -13.437 1.00 74.81 167 GLN A C 1
ATOM 1387 O O . GLN A 1 167 ? -13.562 -1.820 -12.646 1.00 74.81 167 GLN A O 1
ATOM 1392 N N . CYS A 1 168 ? -12.116 -1.296 -14.238 1.00 65.19 168 CYS A N 1
ATOM 1393 C CA . CYS A 1 168 ? -12.342 0.145 -14.079 1.00 65.19 168 CYS A CA 1
ATOM 1394 C C . CYS A 1 168 ? -13.514 0.691 -14.916 1.00 65.19 168 CYS A C 1
ATOM 1396 O O . CYS A 1 168 ? -14.323 1.473 -14.407 1.00 65.19 168 CYS A O 1
ATOM 1398 N N . GLY A 1 169 ? -13.671 0.238 -16.166 1.00 64.06 169 GLY A N 1
ATOM 1399 C CA . GLY A 1 169 ? -14.616 0.822 -17.135 1.00 64.06 169 GLY A CA 1
ATOM 1400 C C . GLY A 1 169 ? -16.070 0.967 -16.640 1.00 64.06 169 GLY A C 1
ATOM 1401 O O . GLY A 1 169 ? -16.638 2.053 -16.754 1.00 64.06 169 GLY A O 1
ATOM 1402 N N . PRO A 1 170 ? -16.689 -0.068 -16.035 1.00 55.00 170 PRO A N 1
ATOM 1403 C CA . PRO A 1 170 ? -18.034 0.036 -15.464 1.00 55.00 170 PRO A CA 1
ATOM 1404 C C . PRO A 1 170 ? -18.069 0.431 -13.977 1.00 55.00 170 PRO A C 1
ATOM 1406 O O . PRO A 1 170 ? -19.148 0.732 -13.468 1.00 55.00 170 PRO A O 1
ATOM 1409 N N . HIS A 1 171 ? -16.947 0.406 -13.245 1.00 52.97 171 HIS A N 1
ATOM 1410 C CA . HIS A 1 171 ? -16.965 0.417 -11.774 1.00 52.97 171 HIS A CA 1
ATOM 1411 C C . HIS A 1 171 ? -16.557 1.736 -11.111 1.00 52.97 171 HIS A C 1
ATOM 1413 O O . HIS A 1 171 ? -16.856 1.895 -9.928 1.00 52.97 171 HIS A O 1
ATOM 1419 N N . LEU A 1 172 ? -16.061 2.733 -11.857 1.00 60.19 172 LEU A N 1
ATOM 1420 C CA . LEU A 1 172 ? -16.149 4.132 -11.398 1.00 60.19 172 LEU A CA 1
ATOM 1421 C C . LEU A 1 172 ? -17.614 4.536 -11.140 1.00 60.19 172 LEU A C 1
ATOM 1423 O O . LEU A 1 172 ? -17.904 5.266 -10.197 1.00 60.19 172 LEU A O 1
ATOM 1427 N N . LYS A 1 173 ? -18.565 3.977 -11.908 1.00 54.03 173 LYS A N 1
ATOM 1428 C CA . LYS A 1 173 ? -20.014 4.127 -11.666 1.00 54.03 173 LYS A CA 1
ATOM 1429 C C . LYS A 1 173 ? -20.534 3.341 -10.451 1.00 54.03 173 LYS A C 1
ATOM 1431 O O . LYS A 1 173 ? -21.677 3.547 -10.057 1.00 54.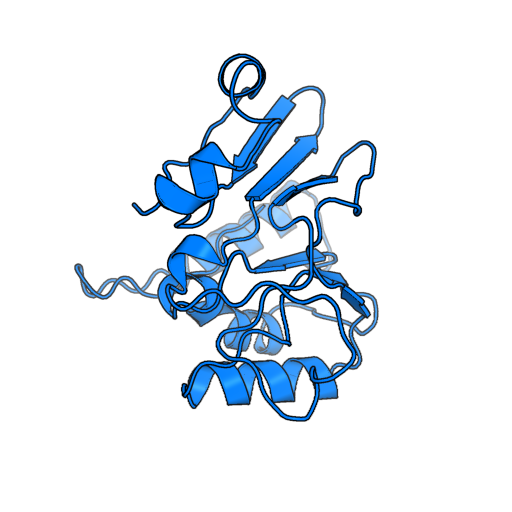03 173 LYS A O 1
ATOM 1436 N N . GLY A 1 174 ? -19.740 2.432 -9.879 1.00 67.62 174 GLY A N 1
ATOM 1437 C CA . GLY A 1 174 ? -20.150 1.539 -8.788 1.00 67.62 174 GLY A CA 1
ATOM 1438 C C . GLY A 1 174 ? -19.548 1.867 -7.420 1.00 67.62 174 GLY A C 1
ATOM 1439 O O . GLY A 1 174 ? -20.036 1.353 -6.413 1.00 67.62 174 GLY A O 1
ATOM 1440 N N . SER A 1 175 ? -18.501 2.694 -7.358 1.00 83.56 175 SER A N 1
ATOM 1441 C CA . SER A 1 175 ? -17.939 3.186 -6.098 1.00 83.56 175 SER A CA 1
ATOM 1442 C C . SER A 1 175 ? -18.781 4.319 -5.518 1.00 83.56 175 SER A C 1
ATOM 1444 O O . SER A 1 175 ? -19.228 5.199 -6.248 1.00 83.56 175 SER A O 1
ATOM 1446 N N . ASN A 1 176 ? -18.973 4.341 -4.197 1.00 91.38 176 ASN A N 1
ATOM 1447 C CA . ASN A 1 176 ? -19.625 5.483 -3.543 1.00 91.38 176 ASN A CA 1
ATOM 1448 C C . ASN A 1 176 ? -18.668 6.661 -3.361 1.00 91.38 176 ASN A C 1
ATOM 1450 O O . ASN A 1 176 ? -19.109 7.805 -3.368 1.00 91.38 176 ASN A O 1
ATOM 1454 N N . TYR A 1 177 ? -17.382 6.363 -3.190 1.00 91.00 177 TYR A N 1
ATOM 1455 C CA . TYR A 1 177 ? -16.319 7.339 -3.022 1.00 91.00 177 TYR A CA 1
ATOM 1456 C C . TYR A 1 177 ? -15.140 6.971 -3.919 1.00 91.00 177 TYR A C 1
ATOM 1458 O O . TYR A 1 177 ? -14.794 5.796 -4.060 1.00 91.00 177 TYR A O 1
ATOM 1466 N N . PHE A 1 178 ? -14.518 7.985 -4.502 1.00 89.56 178 PHE A N 1
ATOM 1467 C CA . PHE A 1 178 ? -13.342 7.853 -5.345 1.00 89.56 178 PHE A CA 1
ATOM 1468 C C . PHE A 1 178 ? -12.302 8.851 -4.858 1.00 89.56 178 PHE A C 1
ATOM 1470 O O . PHE A 1 178 ? -12.599 10.043 -4.773 1.00 89.56 178 PHE A O 1
ATOM 1477 N N . MET A 1 179 ? -11.115 8.359 -4.513 1.00 89.62 179 MET A N 1
ATOM 1478 C CA . MET A 1 179 ? -9.969 9.233 -4.313 1.00 89.62 179 MET A CA 1
ATOM 1479 C C . MET A 1 179 ? -9.358 9.560 -5.665 1.00 89.62 179 MET A C 1
ATOM 1481 O O . MET A 1 179 ? -9.187 8.657 -6.481 1.00 89.62 179 MET A O 1
ATOM 1485 N N . ILE A 1 180 ? -9.052 10.836 -5.893 1.00 87.62 180 ILE A N 1
ATOM 1486 C CA . ILE A 1 180 ? -8.382 11.269 -7.118 1.00 87.62 180 ILE A CA 1
ATOM 1487 C C . ILE A 1 180 ? -7.001 10.604 -7.170 1.00 87.62 180 ILE A C 1
ATOM 1489 O O . ILE A 1 180 ? -6.354 10.434 -6.135 1.00 87.62 180 ILE A O 1
ATOM 1493 N N . SER A 1 181 ? -6.619 10.139 -8.359 1.00 88.75 181 SER A N 1
ATOM 1494 C CA . SER A 1 181 ? -5.306 9.542 -8.582 1.00 88.75 181 SER A CA 1
ATOM 1495 C C . SER A 1 181 ? -4.272 10.638 -8.772 1.00 88.75 181 SER A C 1
ATOM 1497 O O . SER A 1 181 ? -4.488 11.501 -9.621 1.00 88.75 181 SER A O 1
ATOM 1499 N N . HIS A 1 182 ? -3.153 10.544 -8.051 1.00 86.62 182 HIS A N 1
ATOM 1500 C CA . HIS A 1 182 ? -2.007 11.448 -8.180 1.00 86.62 182 HIS A CA 1
ATOM 1501 C C . HIS A 1 182 ? -2.343 12.927 -7.900 1.00 86.62 182 HIS A C 1
ATOM 1503 O O . HIS A 1 182 ? -2.042 13.808 -8.707 1.00 86.62 182 HIS A O 1
ATOM 1509 N N . HIS A 1 183 ? -2.906 13.171 -6.708 1.00 82.56 183 HIS A N 1
ATOM 1510 C CA . HIS A 1 183 ? -3.319 14.491 -6.188 1.00 82.56 183 HIS A CA 1
ATOM 1511 C C . HIS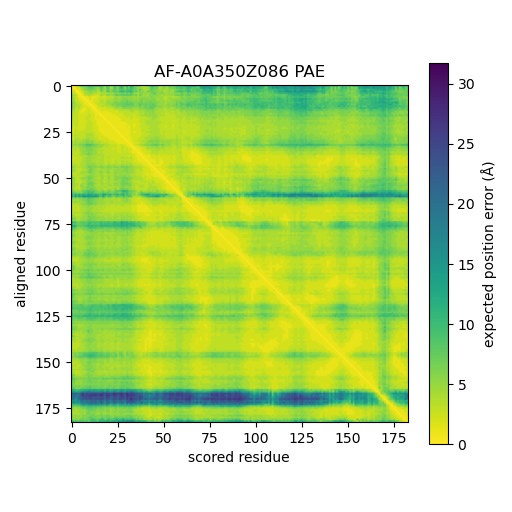 A 1 183 ? -4.373 15.195 -7.058 1.00 82.56 183 HIS A C 1
ATOM 1513 O O . HIS A 1 183 ? -4.413 16.447 -7.083 1.00 82.56 183 HIS A O 1
#